Protein 5FUB (pdb70)

Organism: Danio rerio (NCBI:txid7955)

CATH classification: 3.40.50.150 (+1 more: 2.70.160.11)

InterPro domains:
  IPR001452 SH3 domain [PF00018] (18-61)
  IPR001452 SH3 domain [PS50002] (10-69)
  IPR001452 SH3 domain [SM00326] (13-68)
  IPR025799 Protein arginine N-methyltransferase [PS51678] (77-392)
  IPR025799 Protein arginine N-methyltransferase [PTHR11006] (63-394)
  IPR029063 S-adenosyl-L-methionine-dependent methyltransferase superfamily [G3DSA:3.40.50.150] (72-220)
  IPR029063 S-adenosyl-L-methionine-dependent methyltransferase superfamily [SSF53335] (84-393)
  IPR036028 SH3-like domain superfamily [SSF50044] (13-78)
  IPR041698 Methyltransferase domain 25 [PF13649] (119-216)
  IPR055135 Protein arginine N-methyltransferase domain [PF22528] (222-393)

Radius of gyration: 21.93 Å; Cα contacts (8 Å, |Δi|>4): 731; chains: 1; bounding box: 60×38×60 Å

Structure (mmCIF, N/CA/C/O backbone):
data_5FUB
#
_entry.id   5FUB
#
_cell.length_a   147.070
_cell.length_b   147.070
_cell.length_c   127.390
_cell.angle_alpha   90.00
_cell.angle_beta   90.00
_cell.angle_gamma   120.00
#
_symmetry.space_group_name_H-M   'H 3 2'
#
loop_
_entity.id
_entity.type
_entity.pdbx_description
1 polymer 'PROTEIN ARGININE METHYLTRANSFERASE 2'
2 non-polymer S-ADENOSYL-L-HOMOCYSTEINE
3 non-polymer '2-(N-MORPHOLINO)-ETHANESULFONIC ACID'
4 non-polymer 'CHLORIDE ION'
5 non-polymer 'SODIUM ION'
6 non-polymer 1,2-ETHANEDIOL
7 water water
#
loop_
_atom_site.group_PDB
_atom_site.id
_atom_site.type_symbol
_atom_site.label_atom_id
_atom_site.label_alt_id
_atom_site.label_comp_id
_atom_site.label_asym_id
_atom_site.label_entity_id
_atom_site.label_seq_id
_atom_site.pdbx_PDB_ins_code
_atom_site.Cartn_x
_atom_site.Cartn_y
_atom_site.Cartn_z
_atom_site.occupancy
_atom_site.B_iso_or_equiv
_atom_site.auth_seq_id
_atom_site.auth_comp_id
_atom_site.auth_asym_id
_atom_site.auth_atom_id
_atom_site.pdbx_PDB_model_num
ATOM 1 N N . GLY A 1 1 ? 1.033 5.063 46.344 1.00 84.55 72 GLY A N 1
ATOM 2 C CA . GLY A 1 1 ? 0.219 4.757 47.507 1.00 80.69 72 GLY A CA 1
ATOM 3 C C . GLY A 1 1 ? 1.025 4.592 48.782 1.00 69.96 72 GLY A C 1
ATOM 4 O O . GLY A 1 1 ? 1.513 5.569 49.345 1.00 58.97 72 GLY A O 1
ATOM 5 N N . ASP A 1 2 ? 1.160 3.345 49.241 1.00 70.25 73 ASP A N 1
ATOM 6 C CA . ASP A 1 2 ? 1.934 3.085 50.451 1.00 69.11 73 ASP A CA 1
ATOM 7 C C . ASP A 1 2 ? 3.426 3.280 50.202 1.00 58.50 73 ASP A C 1
ATOM 8 O O . ASP A 1 2 ? 4.125 3.878 51.029 1.00 53.39 73 ASP A O 1
ATOM 13 N N . ALA A 1 3 ? 3.929 2.784 49.064 1.00 49.92 74 ALA A N 1
ATOM 14 C CA . ALA A 1 3 ? 5.318 3.013 48.675 1.00 42.75 74 ALA A CA 1
ATOM 15 C C . ALA A 1 3 ? 5.614 4.488 48.437 1.00 37.36 74 ALA A C 1
ATOM 16 O O . ALA A 1 3 ? 6.773 4.903 48.544 1.00 32.34 74 ALA A O 1
ATOM 18 N N . TRP A 1 4 ? 4.598 5.284 48.113 1.00 33.68 75 TRP A N 1
ATOM 19 C CA . TRP A 1 4 ? 4.760 6.719 47.948 1.00 33.76 75 TRP A CA 1
ATOM 20 C C . TRP A 1 4 ? 4.446 7.504 49.215 1.00 33.78 75 TRP A C 1
ATOM 21 O O . TRP A 1 4 ? 4.603 8.731 49.216 1.00 30.26 75 TRP A O 1
ATOM 32 N N . GLN A 1 5 ? 4.010 6.833 50.286 1.00 31.48 76 GLN A N 1
ATOM 33 C CA . GLN A 1 5 ? 3.660 7.505 51.537 1.00 34.35 76 GLN A CA 1
ATOM 34 C C . GLN A 1 5 ? 2.701 8.667 51.287 1.00 33.61 76 GLN A C 1
ATOM 35 O O . GLN A 1 5 ? 2.842 9.751 51.860 1.00 33.09 76 GLN A O 1
ATOM 41 N N . ASP A 1 6 ? 1.718 8.438 50.408 1.00 29.38 77 ASP A N 1
ATOM 42 C CA . ASP A 1 6 ? 0.856 9.524 49.950 1.00 34.18 77 ASP A CA 1
ATOM 43 C C . ASP A 1 6 ? -0.026 10.063 51.066 1.00 32.81 77 ASP A C 1
ATOM 44 O O . ASP A 1 6 ? -0.368 11.252 51.064 1.00 29.62 77 ASP A O 1
ATOM 49 N N . ASP A 1 7 ? -0.415 9.208 52.011 1.00 33.56 78 ASP A N 1
ATOM 50 C CA . ASP A 1 7 ? -1.202 9.661 53.152 1.00 36.83 78 ASP A CA 1
ATOM 51 C C . ASP A 1 7 ? -0.466 10.756 53.915 1.00 36.83 78 ASP A C 1
ATOM 52 O O . ASP A 1 7 ? -1.032 11.817 54.203 1.00 33.77 78 ASP A O 1
ATOM 57 N N . GLU A 1 8 ? 0.814 10.524 54.223 1.00 36.89 79 GLU A N 1
ATOM 58 C CA . GLU A 1 8 ? 1.597 11.511 54.958 1.00 32.43 79 GLU A CA 1
ATOM 59 C C . GLU A 1 8 ? 1.996 12.686 54.070 1.00 28.38 79 GLU A C 1
ATOM 60 O O . GLU A 1 8 ? 1.968 13.841 54.510 1.00 32.55 79 GLU A O 1
ATOM 66 N N . TYR A 1 9 ? 2.378 12.412 52.820 1.00 27.45 80 TYR A N 1
ATOM 67 C CA . TYR A 1 9 ? 2.819 13.477 51.919 1.00 27.36 80 TYR A CA 1
ATOM 68 C C . TYR A 1 9 ? 1.698 14.475 51.652 1.00 27.90 80 TYR A C 1
ATOM 69 O O . TYR A 1 9 ? 1.865 15.684 51.852 1.00 29.26 80 TYR A O 1
ATOM 78 N N . PHE A 1 10 ? 0.544 13.990 51.185 1.00 27.67 81 PHE A N 1
ATOM 79 C CA . PHE A 1 10 ? -0.551 14.909 50.894 1.00 30.54 81 PHE A CA 1
ATOM 80 C C . PHE A 1 10 ? -1.233 15.404 52.163 1.00 31.44 81 PHE A C 1
ATOM 81 O O . PHE A 1 10 ? -1.794 16.505 52.165 1.00 29.35 81 PHE A O 1
ATOM 89 N N . GLY A 1 11 ? -1.186 14.622 53.243 1.00 30.52 82 GLY A N 1
ATOM 90 C CA . GLY A 1 11 ? -1.658 15.128 54.523 1.00 30.69 82 GLY A CA 1
ATOM 91 C C . GLY A 1 11 ? -0.893 16.357 54.982 1.00 32.82 82 GLY A C 1
ATOM 92 O O . GLY A 1 11 ? -1.485 17.316 55.488 1.00 33.13 82 GLY A O 1
ATOM 93 N N . ASN A 1 12 ? 0.432 16.353 54.799 1.00 30.90 83 ASN A N 1
ATOM 94 C CA . ASN A 1 12 ? 1.234 17.517 55.172 1.00 33.30 83 ASN A CA 1
ATOM 95 C C . ASN A 1 12 ? 0.861 18.743 54.345 1.00 35.98 83 ASN A C 1
ATOM 96 O O . ASN A 1 12 ? 0.866 19.871 54.856 1.00 31.02 83 ASN A O 1
ATOM 101 N N . TYR A 1 13 ? 0.549 18.552 53.063 1.00 34.44 84 TYR A N 1
ATOM 102 C CA . TYR A 1 13 ? 0.184 19.681 52.215 1.00 34.88 84 TYR A CA 1
ATOM 103 C C . TYR A 1 13 ? -1.270 20.113 52.383 1.00 35.05 84 TYR A C 1
ATOM 104 O O . TYR A 1 13 ? -1.693 21.080 51.734 1.00 38.16 84 TYR A O 1
ATOM 113 N N . GLY A 1 14 ? -2.036 19.429 53.231 1.00 35.37 85 GLY A N 1
ATOM 114 C CA . GLY A 1 14 ? -3.374 19.861 53.580 1.00 36.50 85 GLY A CA 1
ATOM 115 C C . GLY A 1 14 ? -3.438 20.882 54.695 1.00 44.08 85 GLY A C 1
ATOM 116 O O . GLY A 1 14 ? -4.497 21.481 54.907 1.00 49.17 85 GLY A O 1
ATOM 117 N N . THR A 1 15 ? -2.335 21.096 55.406 1.00 39.98 86 THR A N 1
ATOM 118 C CA . THR A 1 15 ? -2.252 22.120 56.438 1.00 41.51 86 THR A CA 1
ATOM 119 C C . THR A 1 15 ? -1.643 23.397 55.869 1.00 38.36 86 THR A C 1
ATOM 120 O O . THR A 1 15 ? -1.039 23.401 54.795 1.00 39.28 86 THR A O 1
ATOM 124 N N . LEU A 1 16 ? -1.801 24.490 56.617 1.00 33.51 87 LEU A N 1
ATOM 125 C CA . LEU A 1 16 ? -1.256 25.773 56.190 1.00 37.67 87 LEU A CA 1
ATOM 126 C C . LEU A 1 16 ? 0.244 25.895 56.424 1.00 36.01 87 LEU A C 1
ATOM 127 O O . LEU A 1 16 ? 0.872 26.781 55.837 1.00 35.95 87 LEU A O 1
ATOM 132 N N . ARG A 1 17 ? 0.827 25.028 57.257 1.00 32.91 88 ARG A N 1
ATOM 133 C CA . ARG A 1 17 ? 2.227 25.184 57.648 1.00 35.45 88 ARG A CA 1
ATOM 134 C C . ARG A 1 17 ? 3.158 25.171 56.438 1.00 33.86 88 ARG A C 1
ATOM 135 O O . ARG A 1 17 ? 4.018 26.047 56.296 1.00 33.07 88 ARG A O 1
ATOM 143 N N . LEU A 1 18 ? 3.017 24.172 55.561 1.00 34.22 89 LEU A N 1
ATOM 144 C CA . LEU A 1 18 ? 3.917 24.091 54.413 1.00 33.86 89 LEU A CA 1
ATOM 145 C C . LEU A 1 18 ? 3.627 25.190 53.400 1.00 35.69 89 LEU A C 1
ATOM 146 O O . LEU A 1 18 ? 4.547 25.694 52.748 1.00 35.17 89 LEU A O 1
ATOM 151 N N . HIS A 1 19 ? 2.360 25.577 53.249 1.00 33.23 90 HIS A N 1
ATOM 152 C CA . HIS A 1 19 ? 2.045 26.628 52.286 1.00 35.10 90 HIS A CA 1
ATOM 153 C C . HIS A 1 19 ? 2.516 27.986 52.781 1.00 37.39 90 HIS A C 1
ATOM 154 O O . HIS A 1 19 ? 2.956 28.822 51.983 1.00 35.20 90 HIS A O 1
ATOM 161 N N . LEU A 1 20 ? 2.440 28.224 54.092 1.00 30.68 91 LEU A N 1
ATOM 162 C CA . LEU A 1 20 ? 3.012 29.449 54.639 1.00 34.18 91 LEU A CA 1
ATOM 163 C C . LEU A 1 20 ? 4.505 29.521 54.356 1.00 32.71 91 LEU A C 1
ATOM 164 O O . LEU A 1 20 ? 5.033 30.592 54.041 1.00 37.29 91 LEU A O 1
ATOM 169 N N . GLU A 1 21 ? 5.198 28.385 54.445 1.00 34.89 92 GLU A N 1
ATOM 170 C CA . GLU A 1 21 ? 6.627 28.363 54.156 1.00 36.94 92 GLU A CA 1
ATOM 171 C C . GLU A 1 21 ? 6.896 28.679 52.687 1.00 36.77 92 GLU A C 1
ATOM 172 O O . GLU A 1 21 ? 7.800 29.460 52.369 1.00 34.09 92 GLU A O 1
ATOM 178 N N . MET A 1 22 ? 6.114 28.093 51.776 1.00 33.78 93 MET A N 1
ATOM 179 C CA . MET A 1 22 ? 6.311 28.367 50.353 1.00 37.29 93 MET A CA 1
ATOM 180 C C . MET A 1 22 ? 5.995 29.820 50.020 1.00 38.18 93 MET A C 1
ATOM 181 O O . MET A 1 22 ? 6.749 30.481 49.296 1.00 36.84 93 MET A O 1
ATOM 186 N N . LEU A 1 23 ? 4.878 30.337 50.538 1.00 38.31 94 LEU A N 1
ATOM 187 C CA . LEU A 1 23 ? 4.473 31.694 50.188 1.00 39.46 94 LEU A CA 1
ATOM 188 C C . LEU A 1 23 ? 5.333 32.743 50.883 1.00 37.35 94 LEU A C 1
ATOM 189 O O . LEU A 1 23 ? 5.488 33.852 50.360 1.00 39.93 94 LEU A O 1
ATOM 194 N N . SER A 1 24 ? 5.897 32.423 52.053 1.00 36.10 95 SER A N 1
ATOM 195 C CA . SER A 1 24 ? 6.843 33.320 52.710 1.00 35.91 95 SER A CA 1
ATOM 196 C C . SER A 1 24 ? 8.207 33.324 52.042 1.00 39.57 95 SER A C 1
ATOM 197 O O . SER A 1 24 ? 9.034 34.185 52.361 1.00 42.33 95 SER A O 1
ATOM 200 N N . ASP A 1 25 ? 8.459 32.380 51.138 1.00 37.40 96 ASP A N 1
ATOM 201 C CA . ASP A 1 25 ? 9.689 32.324 50.353 1.00 35.34 96 ASP A CA 1
ATOM 202 C C . ASP A 1 25 ? 9.530 33.304 49.200 1.00 35.83 96 ASP A C 1
ATOM 203 O O . ASP A 1 25 ? 8.995 32.974 48.140 1.00 37.10 96 ASP A O 1
ATOM 208 N N . LYS A 1 26 ? 10.008 34.533 49.414 1.00 36.77 97 LYS A N 1
ATOM 209 C CA . LYS A 1 26 ? 9.831 35.572 48.399 1.00 40.05 97 LYS A CA 1
ATOM 210 C C . LYS A 1 26 ? 10.610 35.283 47.124 1.00 40.02 97 LYS A C 1
ATOM 211 O O . LYS A 1 26 ? 10.022 35.398 46.033 1.00 38.78 97 LYS A O 1
ATOM 217 N N . PRO A 1 27 ? 11.901 34.911 47.160 1.00 42.87 98 PRO A N 1
ATOM 218 C CA . PRO A 1 27 ? 12.582 34.572 45.896 1.00 41.27 98 PRO A CA 1
ATOM 219 C C . PRO A 1 27 ? 11.860 33.507 45.092 1.00 43.76 98 PRO A C 1
ATOM 220 O O . PRO A 1 27 ? 11.755 33.628 43.864 1.00 38.31 98 PRO A O 1
ATOM 224 N N . ARG A 1 28 ? 11.339 32.475 45.761 1.00 39.36 99 ARG A N 1
ATOM 225 C CA . ARG A 1 28 ? 10.629 31.409 45.061 1.00 39.84 99 ARG A CA 1
ATOM 226 C C . ARG A 1 28 ? 9.344 31.926 44.425 1.00 38.04 99 ARG A C 1
ATOM 227 O O . ARG A 1 28 ? 9.128 31.768 43.217 1.00 39.02 99 ARG A O 1
ATOM 235 N N . THR A 1 29 ? 8.478 32.546 45.228 1.00 35.37 100 THR A N 1
ATOM 236 C CA . THR A 1 29 ? 7.155 32.925 44.744 1.00 38.26 100 THR A CA 1
ATOM 237 C C . THR A 1 29 ? 7.232 34.082 43.757 1.00 39.05 100 THR A C 1
ATOM 238 O O . THR A 1 29 ? 6.520 34.088 42.745 1.00 40.47 100 THR A O 1
ATOM 242 N N . GLU A 1 30 ? 8.089 35.069 44.031 1.00 35.34 101 GLU A N 1
ATOM 243 C CA . GLU A 1 30 ? 8.229 36.188 43.107 1.00 39.23 101 GLU A CA 1
ATOM 244 C C . GLU A 1 30 ? 8.812 35.742 41.773 1.00 41.54 101 GLU A C 1
ATOM 245 O O . GLU A 1 30 ? 8.473 36.317 40.733 1.00 45.96 101 GLU A O 1
ATOM 251 N N . THR A 1 31 ? 9.682 34.727 41.777 1.00 40.09 102 THR A N 1
ATOM 252 C CA . THR A 1 31 ? 10.201 34.197 40.519 1.00 40.68 102 THR A CA 1
ATOM 253 C C . THR A 1 31 ? 9.066 33.731 39.615 1.00 40.54 102 THR A C 1
ATOM 254 O O . THR A 1 31 ? 9.001 34.106 38.439 1.00 40.95 102 THR A O 1
ATOM 258 N N . TYR A 1 32 ? 8.149 32.920 40.152 1.00 40.76 103 TYR A N 1
ATOM 259 C CA . TYR A 1 32 ? 7.007 32.483 39.353 1.00 37.79 103 TYR A CA 1
ATOM 260 C C . TYR A 1 32 ? 6.137 33.665 38.943 1.00 40.28 103 TYR A C 1
ATOM 261 O O . TYR A 1 32 ? 5.608 33.700 37.824 1.00 40.90 103 TYR A O 1
ATOM 270 N N . ARG A 1 33 ? 5.989 34.651 39.830 1.00 36.63 104 ARG A N 1
ATOM 271 C CA . ARG A 1 33 ? 5.277 35.869 39.455 1.00 39.42 104 ARG A CA 1
ATOM 272 C C . ARG A 1 33 ? 5.970 36.575 38.293 1.00 40.48 104 ARG A C 1
ATOM 273 O O . ARG A 1 33 ? 5.309 37.035 37.356 1.00 38.97 104 ARG A O 1
ATOM 281 N N . GLN A 1 34 ? 7.304 36.649 38.324 1.00 43.02 105 GLN A N 1
ATOM 282 C CA . GLN A 1 34 ? 8.030 37.331 37.256 1.00 46.48 105 GLN A CA 1
ATOM 283 C C . GLN A 1 34 ? 7.936 36.567 35.941 1.00 46.37 105 GLN A C 1
ATOM 284 O O . GLN A 1 34 ? 7.866 37.181 34.869 1.00 48.14 105 GLN A O 1
ATOM 290 N N . VAL A 1 35 ? 7.936 35.231 35.999 1.00 42.81 106 VAL A N 1
ATOM 291 C CA . VAL A 1 35 ? 7.773 34.432 34.785 1.00 40.02 106 VAL A CA 1
ATOM 292 C C . VAL A 1 35 ? 6.454 34.772 34.106 1.00 42.58 106 VAL A C 1
ATOM 293 O O . VAL A 1 35 ? 6.390 34.948 32.883 1.00 45.37 106 VAL A O 1
ATOM 297 N N . ILE A 1 36 ? 5.380 34.878 34.892 1.00 39.80 107 ILE A N 1
ATOM 298 C CA . ILE A 1 36 ? 4.079 35.210 34.322 1.00 44.02 107 ILE A CA 1
ATOM 299 C C . ILE A 1 36 ? 4.100 36.618 33.741 1.00 47.46 107 ILE A C 1
ATOM 300 O O . ILE A 1 36 ? 3.582 36.857 32.643 1.00 47.66 107 ILE A O 1
ATOM 305 N N . LEU A 1 37 ? 4.709 37.565 34.460 1.00 45.93 108 LEU A N 1
ATOM 306 C CA . LEU A 1 37 ? 4.772 38.943 33.979 1.00 52.16 108 LEU A CA 1
ATOM 307 C C . LEU A 1 37 ? 5.590 39.047 32.696 1.00 51.99 108 LEU A C 1
ATOM 308 O O . LEU A 1 37 ? 5.173 39.704 31.736 1.00 52.69 108 LEU A O 1
ATOM 313 N N . SER A 1 38 ? 6.755 38.394 32.659 1.00 50.81 109 SER A N 1
ATOM 314 C CA . SER A 1 38 ? 7.625 38.471 31.492 1.00 51.72 109 SER A CA 1
ATOM 315 C C . SER A 1 38 ? 7.014 37.821 30.257 1.00 50.79 109 SER A C 1
ATOM 316 O O . SER A 1 38 ? 7.429 38.140 29.139 1.00 47.97 109 SER A O 1
ATOM 319 N N . ASN A 1 39 ? 6.045 36.922 30.433 1.00 43.13 110 ASN A N 1
ATOM 320 C CA . ASN A 1 39 ? 5.401 36.216 29.332 1.00 42.22 110 ASN A CA 1
ATOM 321 C C . ASN A 1 39 ? 3.932 36.590 29.194 1.00 36.25 110 ASN A C 1
ATOM 322 O O . ASN A 1 39 ? 3.174 35.877 28.525 1.00 38.96 110 ASN A O 1
ATOM 327 N N . SER A 1 40 ? 3.525 37.701 29.808 1.00 34.99 111 SER A N 1
ATOM 328 C CA . SER A 1 40 ? 2.113 38.066 29.882 1.00 45.52 111 SER A CA 1
ATOM 329 C C . SER A 1 40 ? 1.457 38.111 28.505 1.00 51.06 111 SER A C 1
ATOM 330 O O . SER A 1 40 ? 0.415 37.485 28.279 1.00 49.91 111 SER A O 1
ATOM 333 N N . ALA A 1 41 ? 2.054 38.850 27.566 1.00 53.24 112 ALA A N 1
ATOM 334 C CA . ALA A 1 41 ? 1.452 38.964 26.242 1.00 49.87 112 ALA A CA 1
ATOM 335 C C . ALA A 1 41 ? 1.424 37.619 25.523 1.00 49.95 112 ALA A C 1
ATOM 336 O O . ALA A 1 41 ? 0.448 37.293 24.838 1.00 58.01 112 ALA A O 1
ATOM 338 N N . ALA A 1 42 ? 2.479 36.815 25.678 1.00 45.85 113 ALA A N 1
ATOM 339 C CA . ALA A 1 42 ? 2.535 35.533 24.981 1.00 45.77 113 ALA A CA 1
ATOM 340 C C . ALA A 1 42 ? 1.562 34.509 25.555 1.00 45.43 113 ALA A C 1
ATOM 341 O O . ALA A 1 42 ? 1.240 33.531 24.872 1.00 44.96 113 ALA A O 1
ATOM 343 N N . LEU A 1 43 ? 1.081 34.710 26.779 1.00 44.77 114 LEU A N 1
ATOM 344 C CA . LEU A 1 43 ? 0.148 33.780 27.400 1.00 43.87 114 LEU A CA 1
ATOM 345 C C . LEU A 1 43 ? -1.301 34.013 26.991 1.00 47.15 114 LEU A C 1
ATOM 346 O O . LEU A 1 43 ? -2.166 33.220 27.379 1.00 43.13 114 LEU A O 1
ATOM 351 N N . ARG A 1 44 ? -1.597 35.068 26.229 1.00 46.09 115 ARG A N 1
ATOM 352 C CA . ARG A 1 44 ? -2.982 35.352 25.874 1.00 45.68 115 ARG A CA 1
ATOM 353 C C . ARG A 1 44 ? -3.573 34.204 25.069 1.00 43.99 115 ARG A C 1
ATOM 354 O O . ARG A 1 44 ? -2.967 33.729 24.103 1.00 43.15 115 ARG A O 1
ATOM 362 N N . GLU A 1 45 ? -4.760 33.758 25.478 1.00 41.98 116 GLU A N 1
ATOM 363 C CA . GLU A 1 45 ? -5.506 32.674 24.843 1.00 48.69 116 GLU A CA 1
ATOM 364 C C . GLU A 1 45 ? -4.810 31.320 24.944 1.00 47.09 116 GLU A C 1
ATOM 365 O O . GLU A 1 45 ? -5.227 30.366 24.278 1.00 51.73 116 GLU A O 1
ATOM 371 N N . LYS A 1 46 ? -3.765 31.203 25.759 1.00 47.32 117 LYS A N 1
ATOM 372 C CA . LYS A 1 46 ? -3.152 29.907 26.013 1.00 45.30 117 LYS A CA 1
ATOM 373 C C . LYS A 1 46 ? -3.900 29.174 27.121 1.00 43.56 117 LYS A C 1
ATOM 374 O O . LYS A 1 46 ? -4.548 29.789 27.974 1.00 42.22 117 LYS A O 1
ATOM 380 N N . VAL A 1 47 ? -3.819 27.846 27.094 1.00 47.93 118 VAL A N 1
ATOM 381 C CA . VAL A 1 47 ? -4.376 26.997 28.144 1.00 46.59 118 VAL A CA 1
ATOM 382 C C . VAL A 1 47 ? -3.224 26.547 29.033 1.00 43.69 118 VAL A C 1
ATOM 383 O O . VAL A 1 47 ? -2.233 25.991 28.544 1.00 41.72 118 VAL A O 1
ATOM 387 N N . VAL A 1 48 ? -3.347 26.796 30.335 1.00 37.08 119 VAL A N 1
ATOM 388 C CA . VAL A 1 48 ? -2.265 26.588 31.290 1.00 38.88 119 VAL A CA 1
ATOM 389 C C . VAL A 1 48 ? -2.682 25.512 32.283 1.00 39.96 119 VAL A C 1
ATOM 390 O O . VAL A 1 48 ? -3.788 25.566 32.834 1.00 39.09 119 VAL A O 1
ATOM 394 N N . LEU A 1 49 ? -1.794 24.544 32.512 1.00 39.21 120 LEU A N 1
ATOM 395 C CA . LEU A 1 49 ? -1.949 23.556 33.574 1.00 34.58 120 LEU A CA 1
ATOM 396 C C . LEU A 1 49 ? -1.002 23.905 34.719 1.00 37.56 120 LEU A C 1
ATOM 397 O O . LEU A 1 49 ? 0.220 23.916 34.537 1.00 39.90 120 LEU A O 1
ATOM 402 N N . ASP A 1 50 ? -1.568 24.193 35.891 1.00 36.16 121 ASP A N 1
ATOM 403 C CA . ASP A 1 50 ? -0.797 24.442 37.111 1.00 35.86 121 ASP A CA 1
ATOM 404 C C . ASP A 1 50 ? -0.832 23.160 37.939 1.00 34.46 121 ASP A C 1
ATOM 405 O O . ASP A 1 50 ? -1.800 22.891 38.653 1.00 36.47 121 ASP A O 1
ATOM 410 N N . LEU A 1 51 ? 0.235 22.378 37.850 1.00 30.56 122 LEU A N 1
ATOM 411 C CA . LEU A 1 51 ? 0.257 21.032 38.411 1.00 30.91 122 LEU A CA 1
ATOM 412 C C . LEU A 1 51 ? 0.736 21.097 39.855 1.00 32.00 122 LEU A C 1
ATOM 413 O O . LEU A 1 51 ? 1.906 21.393 40.116 1.00 32.07 122 LEU A O 1
ATOM 418 N N . GLY A 1 52 ? -0.163 20.804 40.790 1.00 35.74 123 GLY A N 1
ATOM 419 C CA . GLY A 1 52 ? 0.158 20.904 42.201 1.00 34.62 123 GLY A CA 1
ATOM 420 C C . GLY A 1 52 ? 0.077 22.345 42.653 1.00 33.83 123 GLY A C 1
ATOM 421 O O . GLY A 1 52 ? 1.069 22.919 43.113 1.00 32.66 123 GLY A O 1
ATOM 422 N N . CYS A 1 53 ? -1.112 22.937 42.523 1.00 35.53 124 CYS A N 1
ATOM 423 C CA . CYS A 1 53 ? -1.290 24.374 42.682 1.00 33.86 124 CYS A CA 1
ATOM 424 C C . CYS A 1 53 ? -1.324 24.824 44.138 1.00 33.60 124 CYS A C 1
ATOM 425 O O . CYS A 1 53 ? -1.205 26.027 44.393 1.00 33.85 124 CYS A O 1
ATOM 428 N N . GLY A 1 54 ? -1.483 23.909 45.083 1.00 32.51 125 GLY A N 1
ATOM 429 C CA . GLY A 1 54 ? -1.525 24.300 46.485 1.00 34.33 125 GLY A CA 1
ATOM 430 C C . GLY A 1 54 ? -2.670 25.263 46.736 1.00 37.16 125 GLY A C 1
ATOM 431 O O . GLY A 1 54 ? -3.834 24.969 46.437 1.00 36.71 125 GLY A O 1
ATOM 432 N N . THR A 1 55 ? -2.339 26.443 47.272 1.00 35.21 126 THR A N 1
ATOM 433 C CA . THR A 1 55 ? -3.323 27.500 47.478 1.00 40.52 126 THR A CA 1
ATOM 434 C C . THR A 1 55 ? -3.816 28.106 46.171 1.00 41.89 126 THR A C 1
ATOM 435 O O . THR A 1 55 ? -4.781 28.877 46.194 1.00 41.95 126 THR A O 1
ATOM 439 N N . GLY A 1 56 ? -3.182 27.783 45.047 1.00 37.73 127 GLY A N 1
ATOM 440 C CA . GLY A 1 56 ? -3.571 28.318 43.759 1.00 36.64 127 GLY A CA 1
ATOM 441 C C . GLY A 1 56 ? -2.838 29.570 43.339 1.00 37.77 127 GLY A C 1
ATOM 442 O O . GLY A 1 56 ? -3.248 30.204 42.361 1.00 39.58 127 GLY A O 1
ATOM 443 N N . VAL A 1 57 ? -1.750 29.925 44.030 1.00 39.26 128 VAL A N 1
ATOM 444 C CA . VAL A 1 57 ? -1.101 31.219 43.829 1.00 41.58 128 VAL A CA 1
ATOM 445 C C . VAL A 1 57 ? -0.613 31.371 42.389 1.00 40.19 128 VAL A C 1
ATOM 446 O O . VAL A 1 57 ? -0.806 32.420 41.762 1.00 41.39 128 VAL A O 1
ATOM 450 N N . ILE A 1 58 ? 0.020 30.329 41.839 1.00 36.77 129 ILE A N 1
ATOM 451 C CA . ILE A 1 58 ? 0.534 30.419 40.472 1.00 37.83 129 ILE A CA 1
ATOM 452 C C . ILE A 1 58 ? -0.613 30.562 39.477 1.00 40.78 129 ILE A C 1
ATOM 453 O O . ILE A 1 58 ? -0.519 31.317 38.500 1.00 42.85 129 ILE A O 1
ATOM 458 N N . SER A 1 59 ? -1.709 29.832 39.701 1.00 40.41 130 SER A N 1
ATOM 459 C CA . SER A 1 59 ? -2.882 29.991 38.849 1.00 43.07 130 SER A CA 1
ATOM 460 C C . SER A 1 59 ? -3.420 31.413 38.921 1.00 44.61 130 SER A C 1
ATOM 461 O O . SER A 1 59 ? -3.795 31.998 37.896 1.00 40.53 130 SER A O 1
ATOM 464 N N . LEU A 1 60 ? -3.454 31.989 40.125 1.00 39.50 131 LEU A N 1
ATOM 465 C CA . LEU A 1 60 ? -3.929 33.359 40.276 1.00 39.57 131 LEU A CA 1
ATOM 466 C C . LEU A 1 60 ? -2.993 34.356 39.606 1.00 41.00 131 LEU A C 1
ATOM 467 O O . LEU A 1 60 ? -3.458 35.363 39.058 1.00 40.34 131 LEU A O 1
ATOM 472 N N . PHE A 1 61 ? -1.683 34.099 39.628 1.00 38.91 132 PHE A N 1
ATOM 473 C CA . PHE A 1 61 ? -0.771 34.921 38.839 1.00 40.18 132 PHE A CA 1
ATOM 474 C C . PHE A 1 61 ? -1.126 34.860 37.355 1.00 42.30 132 PHE A C 1
ATOM 475 O O . PHE A 1 61 ? -1.128 35.887 36.667 1.00 43.69 132 PHE A O 1
ATOM 483 N N . CYS A 1 62 ? -1.449 33.667 36.847 1.00 44.75 133 CYS A N 1
ATOM 484 C CA . CYS A 1 62 ? -1.767 33.523 35.427 1.00 48.23 133 CYS A CA 1
ATOM 485 C C . CYS A 1 62 ? -3.055 34.250 35.060 1.00 50.58 133 CYS A C 1
ATOM 486 O O . CYS A 1 62 ? -3.126 34.907 34.016 1.00 51.10 133 CYS A O 1
ATOM 489 N N . ALA A 1 63 ? -4.088 34.132 35.894 1.00 50.21 134 ALA A N 1
ATOM 490 C CA . ALA A 1 63 ? -5.381 34.714 35.557 1.00 51.49 134 ALA A CA 1
ATOM 491 C C . ALA A 1 63 ? -5.419 36.219 35.790 1.00 55.13 134 ALA A C 1
ATOM 492 O O . ALA A 1 63 ? -6.180 36.925 35.119 1.00 57.84 134 ALA A O 1
ATOM 494 N N . LEU A 1 64 ? -4.612 36.728 36.720 1.00 53.44 135 LEU A N 1
ATOM 495 C CA . LEU A 1 64 ? -4.636 38.142 37.070 1.00 54.00 135 LEU A CA 1
ATOM 496 C C . LEU A 1 64 ? -3.568 38.963 36.363 1.00 54.10 135 LEU A C 1
ATOM 497 O O . LEU A 1 64 ? -3.781 40.155 36.129 1.00 50.85 135 LEU A O 1
ATOM 502 N N . LEU A 1 65 ? -2.428 38.368 36.023 1.00 54.06 136 LEU A N 1
ATOM 503 C CA . LEU A 1 65 ? -1.347 39.089 35.368 1.00 52.86 136 LEU A CA 1
ATOM 504 C C . LEU A 1 65 ? -1.271 38.809 33.873 1.00 53.00 136 LEU A C 1
ATOM 505 O O . LEU A 1 65 ? -0.399 39.361 33.197 1.00 52.82 136 LEU A O 1
ATOM 510 N N . ALA A 1 66 ? -2.165 37.975 33.344 1.00 50.08 137 ALA A N 1
ATOM 511 C CA . ALA A 1 66 ? -2.220 37.677 31.920 1.00 45.52 137 ALA A CA 1
ATOM 512 C C . ALA A 1 66 ? -3.666 37.372 31.555 1.00 44.87 137 ALA A C 1
ATOM 513 O O . ALA A 1 66 ? -4.564 37.439 32.399 1.00 47.30 137 ALA A O 1
ATOM 515 N N . LYS A 1 67 ? -3.889 37.026 30.288 1.00 46.31 138 LYS A N 1
ATOM 516 C CA . LYS A 1 67 ? -5.227 36.738 29.770 1.00 49.62 138 LYS A CA 1
ATOM 517 C C . LYS A 1 67 ? -5.248 35.374 29.089 1.00 53.81 138 LYS A C 1
ATOM 518 O O . LYS A 1 67 ? -5.464 35.277 27.874 1.00 55.57 138 LYS A O 1
ATOM 524 N N . PRO A 1 68 ? -5.051 34.293 29.844 1.00 45.87 139 PRO A N 1
ATOM 525 C CA . PRO A 1 68 ? -5.123 32.961 29.241 1.00 44.77 139 PRO A CA 1
ATOM 526 C C . PRO A 1 68 ? -6.560 32.588 28.917 1.00 46.79 139 PRO A C 1
ATOM 527 O O . PRO A 1 68 ? -7.515 33.091 29.513 1.00 48.87 139 PRO A O 1
ATOM 531 N N . ALA A 1 69 ? -6.704 31.682 27.947 1.00 47.17 140 ALA A N 1
ATOM 532 C CA . ALA A 1 69 ? -8.028 31.150 27.645 1.00 50.00 140 ALA A CA 1
ATOM 533 C C . ALA A 1 69 ? -8.578 30.331 28.806 1.00 52.58 140 ALA A C 1
ATOM 534 O O . ALA A 1 69 ? -9.794 30.300 29.025 1.00 57.23 140 ALA A O 1
ATOM 536 N N . GLY A 1 70 ? -7.706 29.668 29.559 1.00 47.84 141 GLY A N 1
ATOM 537 C CA . GLY A 1 70 ? -8.133 28.882 30.699 1.00 45.58 141 GLY A CA 1
ATOM 538 C C . GLY A 1 70 ? -6.963 28.404 31.531 1.00 40.41 141 GLY A C 1
ATOM 539 O O . GLY A 1 70 ? -5.865 28.198 31.006 1.00 38.75 141 GLY A O 1
ATOM 540 N N . VAL A 1 71 ? -7.180 28.239 32.833 1.00 41.20 142 VAL A N 1
ATOM 541 C CA . VAL A 1 71 ? -6.161 27.736 33.745 1.00 37.70 142 VAL A CA 1
ATOM 542 C C . VAL A 1 71 ? -6.743 26.548 34.495 1.00 40.12 142 VAL A C 1
ATOM 543 O O . VAL A 1 71 ? -7.805 26.661 35.118 1.00 40.59 142 VAL A O 1
ATOM 547 N N . TYR A 1 72 ? -6.054 25.414 34.431 1.00 39.90 143 TYR A N 1
ATOM 548 C CA . TYR A 1 72 ? -6.441 24.214 35.164 1.00 41.88 143 TYR A CA 1
ATOM 549 C C . TYR A 1 72 ? -5.550 24.114 36.396 1.00 36.06 143 TYR A C 1
ATOM 550 O O . TYR A 1 72 ? -4.348 23.853 36.280 1.00 36.09 143 TYR A O 1
ATOM 559 N N . ALA A 1 73 ? -6.135 24.338 37.570 1.00 35.74 144 ALA A N 1
ATOM 560 C CA . ALA A 1 73 ? -5.419 24.270 38.838 1.00 29.40 144 ALA A CA 1
ATOM 561 C C . ALA A 1 73 ? -5.680 22.902 39.460 1.00 32.61 144 ALA A C 1
ATOM 562 O O . ALA A 1 73 ? -6.809 22.600 39.859 1.00 31.55 144 ALA A O 1
ATOM 564 N N . VAL A 1 74 ? -4.641 22.076 39.541 1.00 32.87 145 VAL A N 1
ATOM 565 C CA . VAL A 1 74 ? -4.761 20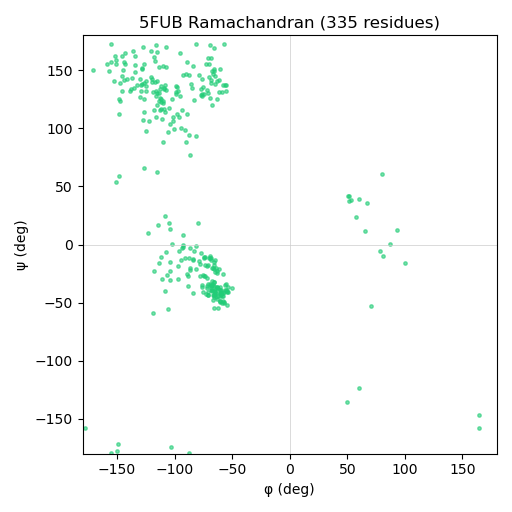.689 39.976 1.00 30.03 145 VAL A CA 1
ATOM 566 C C . VAL A 1 74 ? -4.050 20.534 41.315 1.00 30.67 145 VAL A C 1
ATOM 567 O O . VAL A 1 74 ? -2.872 20.886 41.442 1.00 32.09 145 VAL A O 1
ATOM 571 N N . GLU A 1 75 ? -4.761 20.002 42.310 1.00 31.41 146 GLU A N 1
ATOM 572 C CA . GLU A 1 75 ? -4.190 19.807 43.641 1.00 27.24 146 GLU A CA 1
ATOM 573 C C . GLU A 1 75 ? -4.822 18.580 44.282 1.00 27.78 146 GLU A C 1
ATOM 574 O O . GLU A 1 75 ? -6.048 18.505 44.397 1.00 32.60 146 GLU A O 1
ATOM 580 N N . ALA A 1 76 ? -3.994 17.631 44.717 1.00 29.65 147 ALA A N 1
ATOM 581 C CA . ALA A 1 76 ? -4.496 16.365 45.240 1.00 30.29 147 ALA A CA 1
ATOM 582 C C . ALA A 1 76 ? -4.821 16.406 46.727 1.00 32.02 147 ALA A C 1
ATOM 583 O O . ALA A 1 76 ? -5.581 15.554 47.198 1.00 32.13 147 ALA A O 1
ATOM 585 N N . SER A 1 77 ? -4.272 17.361 47.474 1.00 30.08 148 SER A N 1
ATOM 586 C CA . SER A 1 77 ? -4.508 17.422 48.907 1.00 30.10 148 SER A CA 1
ATOM 587 C C . SER A 1 77 ? -5.844 18.101 49.203 1.00 32.59 148 SER A C 1
ATOM 588 O O . SER A 1 77 ? -6.502 18.660 48.322 1.00 31.64 148 SER A O 1
ATOM 591 N N . SER A 1 78 ? -6.231 18.067 50.478 1.00 35.71 149 SER A N 1
ATOM 592 C CA . SER A 1 78 ? -7.477 18.685 50.915 1.00 35.08 149 SER A CA 1
ATOM 593 C C . SER A 1 78 ? -7.468 20.201 50.765 1.00 35.35 149 SER A C 1
ATOM 594 O O . SER A 1 78 ? -8.538 20.818 50.830 1.00 37.51 149 SER A O 1
ATOM 597 N N . MET A 1 79 ? -6.298 20.814 50.566 1.00 33.32 150 MET A N 1
ATOM 598 C CA . MET A 1 79 ? -6.230 22.250 50.329 1.00 32.60 150 MET A CA 1
ATOM 599 C C . MET A 1 79 ? -7.055 22.674 49.117 1.00 35.41 150 MET A C 1
ATOM 600 O O . MET A 1 79 ? -7.501 23.827 49.057 1.00 32.95 150 MET A O 1
ATOM 605 N N . ALA A 1 80 ? -7.280 21.765 48.163 1.00 33.18 151 ALA A N 1
ATOM 606 C CA . ALA A 1 80 ? -8.012 22.119 46.950 1.00 35.95 151 ALA A CA 1
ATOM 607 C C . ALA A 1 80 ? -9.393 22.687 47.258 1.00 33.66 151 ALA A C 1
ATOM 608 O O . ALA A 1 80 ? -9.870 23.578 46.544 1.00 34.95 151 ALA A O 1
ATOM 610 N N . GLU A 1 81 ? -10.050 22.186 48.305 1.00 33.74 152 GLU A N 1
ATOM 611 C CA . GLU A 1 81 ? -11.368 22.701 48.661 1.00 40.98 152 GLU A CA 1
ATOM 612 C C . GLU A 1 81 ? -11.302 24.184 49.002 1.00 41.87 152 GLU A C 1
ATOM 613 O O . GLU A 1 81 ? -12.193 24.957 48.630 1.00 44.06 152 GLU A O 1
ATOM 619 N N . HIS A 1 82 ? -10.241 24.604 49.692 1.00 41.09 153 HIS A N 1
ATOM 620 C CA . HIS A 1 82 ? -10.046 26.019 49.985 1.00 40.74 153 HIS A CA 1
ATOM 621 C C . HIS A 1 82 ? -9.555 26.793 48.767 1.00 39.28 153 HIS A C 1
ATOM 622 O O . HIS A 1 82 ? -9.925 27.959 48.588 1.00 39.51 153 HIS A O 1
ATOM 629 N N . THR A 1 83 ? -8.727 26.166 47.928 1.00 37.56 154 THR A N 1
ATOM 630 C CA . THR A 1 83 ? -8.266 26.818 46.706 1.00 34.51 154 THR A CA 1
ATOM 631 C C . THR A 1 83 ? -9.436 27.250 45.834 1.00 36.01 154 THR A C 1
ATOM 632 O O . THR A 1 83 ? -9.419 28.341 45.252 1.00 38.62 154 THR A O 1
ATOM 636 N N . GLU A 1 84 ? -10.460 26.400 45.727 1.00 39.58 155 GLU A N 1
ATOM 637 C CA . GLU A 1 84 ? -11.645 26.749 44.950 1.00 46.61 155 GLU A CA 1
ATOM 638 C C . GLU A 1 84 ? -12.290 28.027 45.473 1.00 45.36 155 GLU A C 1
ATOM 639 O O . GLU A 1 84 ? -12.709 28.889 44.689 1.00 41.45 155 GLU A O 1
ATOM 645 N N . GLU A 1 85 ? -12.365 28.176 46.798 1.00 43.61 156 GLU A N 1
ATOM 646 C CA . GLU A 1 85 ? -12.950 29.384 47.368 1.00 42.67 156 GLU A CA 1
ATOM 647 C C . GLU A 1 85 ? -12.032 30.584 47.175 1.00 40.33 156 GLU A C 1
ATOM 648 O O . GLU A 1 85 ? -12.505 31.698 46.920 1.00 42.42 156 GLU A O 1
ATOM 654 N N . LEU A 1 86 ? -10.717 30.377 47.287 1.00 39.01 157 LEU A N 1
ATOM 655 C CA . LEU A 1 86 ? -9.770 31.470 47.083 1.00 39.57 157 LEU A CA 1
ATOM 656 C C . LEU A 1 86 ? -9.830 31.992 45.654 1.00 42.44 157 LEU A C 1
ATOM 657 O O . LEU A 1 86 ? -9.764 33.206 45.424 1.00 43.00 157 LEU A O 1
ATOM 662 N N . VAL A 1 87 ? -9.936 31.085 44.681 1.00 42.73 158 VAL A N 1
ATOM 663 C CA . VAL A 1 87 ? -10.076 31.494 43.287 1.00 43.21 158 VAL A CA 1
ATOM 664 C C . VAL A 1 87 ? -11.309 32.369 43.114 1.00 46.99 158 VAL A C 1
ATOM 665 O O . VAL A 1 87 ? -11.266 33.409 42.443 1.00 47.04 158 VAL A O 1
ATOM 669 N N . LYS A 1 88 ? -12.423 31.966 43.727 1.00 46.34 159 LYS A N 1
ATOM 670 C CA . LYS A 1 88 ? -13.665 32.714 43.581 1.00 50.93 159 LYS A CA 1
ATOM 671 C C . LYS A 1 88 ? -13.584 34.069 44.275 1.00 48.95 159 LYS A C 1
ATOM 672 O O . LYS A 1 88 ? -14.072 35.072 43.742 1.00 51.61 159 LYS A O 1
ATOM 678 N N . GLN A 1 89 ? -12.952 34.133 45.449 1.00 46.11 160 GLN A N 1
ATOM 679 C CA . GLN A 1 89 ? -12.834 35.410 46.145 1.00 46.43 160 GLN A CA 1
ATOM 680 C C . GLN A 1 89 ? -11.827 36.351 45.496 1.00 49.49 160 GLN A C 1
ATOM 681 O O . GLN A 1 89 ? -11.784 37.530 45.860 1.00 51.11 160 GLN A O 1
ATOM 687 N N . ASN A 1 90 ? -11.020 35.874 44.553 1.00 47.90 161 ASN A N 1
ATOM 688 C CA . ASN A 1 90 ? -10.140 36.751 43.798 1.00 46.76 161 ASN A CA 1
ATOM 689 C C . ASN A 1 90 ? -10.660 37.008 42.389 1.00 47.28 161 ASN A C 1
ATOM 690 O O . ASN A 1 90 ? -9.919 37.523 41.544 1.00 48.79 161 ASN A O 1
ATOM 695 N N . GLY A 1 91 ? -11.916 36.662 42.123 1.00 47.53 162 GLY A N 1
ATOM 696 C CA . GLY A 1 91 ? -12.563 36.982 40.863 1.00 51.32 162 GLY A CA 1
ATOM 697 C C . GLY A 1 91 ? -12.004 36.265 39.654 1.00 54.66 162 GLY A C 1
ATOM 698 O O . GLY A 1 91 ? -11.963 36.846 38.562 1.00 51.83 162 GLY A O 1
ATOM 699 N N . CYS A 1 92 ? -11.582 35.009 39.815 1.00 54.28 163 CYS A N 1
ATOM 700 C CA . CYS A 1 92 ? -10.957 34.262 38.730 1.00 51.32 163 CYS A CA 1
ATOM 701 C C . CYS A 1 92 ? -11.666 32.953 38.414 1.00 46.19 163 CYS A C 1
ATOM 702 O O . CYS A 1 92 ? -11.141 32.157 37.628 1.00 50.61 163 CYS A O 1
ATOM 705 N N . ASP A 1 93 ? -12.849 32.709 38.983 1.00 46.07 164 ASP A N 1
ATOM 706 C CA . ASP A 1 93 ? -13.520 31.429 38.784 1.00 54.02 164 ASP A CA 1
ATOM 707 C C . ASP A 1 93 ? -14.021 31.228 37.358 1.00 58.85 164 ASP A C 1
ATOM 708 O O . ASP A 1 93 ? -14.407 30.106 37.011 1.00 61.56 164 ASP A O 1
ATOM 713 N N . GLY A 1 94 ? -14.029 32.273 36.528 1.00 58.88 165 GLY A N 1
ATOM 714 C CA . GLY A 1 94 ? -14.366 32.092 35.127 1.00 60.06 165 GLY A CA 1
ATOM 715 C C . GLY A 1 94 ? -13.223 31.592 34.271 1.00 57.75 165 GLY A C 1
ATOM 716 O O . GLY A 1 94 ? -13.466 31.029 33.200 1.00 58.67 165 GLY A O 1
ATOM 717 N N . VAL A 1 95 ? -11.985 31.778 34.723 1.00 55.24 166 VAL A N 1
ATOM 718 C CA . VAL A 1 95 ? -10.804 31.366 33.982 1.00 52.49 166 VAL A CA 1
ATOM 719 C C . VAL A 1 95 ? -10.128 30.159 34.624 1.00 48.49 166 VAL A C 1
ATOM 720 O O . VAL A 1 95 ? -9.667 29.256 33.922 1.00 47.39 166 VAL A O 1
ATOM 724 N N . VAL A 1 96 ? -10.061 30.127 35.951 1.00 45.47 167 VAL A N 1
ATOM 725 C CA . VAL A 1 96 ? -9.376 29.062 36.676 1.00 44.82 167 VAL A CA 1
ATOM 726 C C . VAL A 1 96 ? -10.390 28.003 37.087 1.00 44.71 167 VAL A C 1
ATOM 727 O O . VAL A 1 96 ? -11.423 28.317 37.689 1.00 46.17 167 VAL A O 1
ATOM 731 N N . THR A 1 97 ? -10.094 26.749 36.756 1.00 44.25 168 THR A N 1
ATOM 732 C CA . THR A 1 97 ? -10.865 25.594 37.198 1.00 42.47 168 THR A CA 1
ATOM 733 C C . THR A 1 97 ? -9.990 24.762 38.126 1.00 39.10 168 THR A C 1
ATOM 734 O O . THR A 1 97 ? -8.846 24.446 37.781 1.00 39.01 168 THR A O 1
ATOM 738 N N . VAL A 1 98 ? -10.522 24.408 39.296 1.00 35.94 169 VAL A N 1
ATOM 739 C CA . VAL A 1 98 ? -9.788 23.632 40.291 1.00 34.29 169 VAL A CA 1
ATOM 740 C C . VAL A 1 98 ? -10.187 22.168 40.174 1.00 36.92 169 VAL A C 1
ATOM 741 O O . VAL A 1 98 ? -11.380 21.841 40.167 1.00 41.43 169 VAL A O 1
ATOM 745 N N . PHE A 1 99 ? -9.188 21.289 40.088 1.00 32.88 170 PHE A 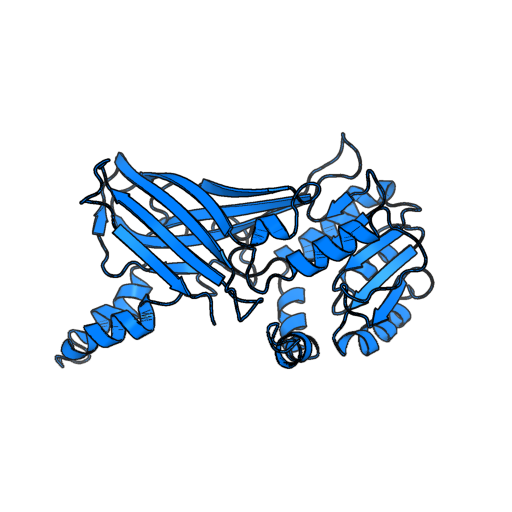N 1
ATOM 746 C CA . PHE A 1 99 ? -9.377 19.843 40.048 1.00 39.06 170 PHE A CA 1
ATOM 747 C C . PHE A 1 99 ? -8.698 19.222 41.262 1.00 40.64 170 PHE A C 1
ATOM 748 O O . PHE A 1 99 ? -7.469 19.280 41.385 1.00 36.66 170 PHE A O 1
ATOM 756 N N . GLN A 1 100 ? -9.489 18.612 42.147 1.00 41.09 171 GLN A N 1
ATOM 757 C CA . GLN A 1 100 ? -8.934 17.905 43.302 1.00 40.22 171 GLN A CA 1
ATOM 758 C C . GLN A 1 100 ? -8.607 16.477 42.878 1.00 38.30 171 GLN A C 1
ATOM 759 O O . GLN A 1 100 ? -9.319 15.516 43.177 1.00 39.91 171 GLN A O 1
ATOM 765 N N . GLU A 1 101 ? -7.495 16.344 42.161 1.00 32.95 172 GLU A N 1
ATOM 766 C CA . GLU A 1 101 ? -7.102 15.074 41.574 1.00 32.93 172 GLU A CA 1
ATOM 767 C C . GLU A 1 101 ? -5.590 14.947 41.642 1.00 32.22 172 GLU A C 1
ATOM 768 O O . GLU A 1 101 ? -4.872 15.949 41.713 1.00 35.05 172 GLU A O 1
ATOM 774 N N . ARG A 1 102 ? -5.117 13.704 41.640 1.00 30.05 173 ARG A N 1
ATOM 775 C CA . ARG A 1 102 ? -3.702 13.444 41.438 1.00 34.90 173 ARG A CA 1
ATOM 776 C C . ARG A 1 102 ? -3.365 13.536 39.957 1.00 38.44 173 ARG A C 1
ATOM 777 O O . ARG A 1 102 ? -4.175 13.189 39.091 1.00 38.42 173 ARG A O 1
ATOM 785 N N . ALA A 1 103 ? -2.153 14.017 39.671 1.00 41.43 174 ALA A N 1
ATOM 786 C CA . ALA A 1 103 ? -1.691 14.083 38.288 1.00 47.02 174 ALA A CA 1
ATOM 787 C C . ALA A 1 103 ? -1.760 12.721 37.610 1.00 47.50 174 ALA A C 1
ATOM 788 O O . ALA A 1 103 ? -2.041 12.638 36.410 1.00 54.06 174 ALA A O 1
ATOM 790 N N . GLU A 1 104 ? -1.527 11.648 38.368 1.00 42.02 175 GLU A N 1
ATOM 791 C CA . GLU A 1 104 ? -1.506 10.309 37.793 1.00 45.79 175 GLU A CA 1
ATOM 792 C C . GLU A 1 104 ? -2.891 9.861 37.337 1.00 52.74 175 GLU A C 1
ATOM 793 O O . GLU A 1 104 ? -3.008 9.131 36.347 1.00 52.85 175 GLU A O 1
ATOM 799 N N . ASN A 1 105 ? -3.943 10.273 38.046 1.00 56.12 176 ASN A N 1
ATOM 800 C CA . ASN A 1 105 ? -5.317 9.955 37.672 1.00 52.17 176 ASN A CA 1
ATOM 801 C C . ASN A 1 105 ? -6.064 11.233 37.320 1.00 50.19 176 ASN A C 1
ATOM 802 O O . ASN A 1 105 ? -7.047 11.583 37.979 1.00 59.21 176 ASN A O 1
ATOM 807 N N . LEU A 1 106 ? -5.607 11.931 36.288 1.00 45.18 177 LEU A N 1
ATOM 808 C CA . LEU A 1 106 ? -6.088 13.263 35.956 1.00 46.83 177 LEU A CA 1
ATOM 809 C C . LEU A 1 106 ? -6.924 13.230 34.683 1.00 47.79 177 LEU A C 1
ATOM 810 O O . LEU A 1 106 ? -6.538 12.604 33.691 1.00 49.08 177 LEU A O 1
ATOM 815 N N . THR A 1 107 ? -8.068 13.909 34.711 1.00 45.75 178 THR A N 1
ATOM 816 C CA . THR A 1 107 ? -8.940 14.019 33.545 1.00 45.86 178 THR A CA 1
ATOM 817 C C . THR A 1 107 ? -9.236 15.494 33.314 1.00 49.27 178 THR A C 1
ATOM 818 O O . THR A 1 107 ? -9.998 16.104 34.072 1.00 57.33 178 THR A O 1
ATOM 822 N N . LEU A 1 108 ? -8.631 16.067 32.267 1.00 45.16 179 LEU A N 1
ATOM 823 C CA . LEU A 1 108 ? -8.755 17.475 31.931 1.00 45.74 179 LEU A CA 1
ATOM 824 C C . LEU A 1 108 ? -9.623 17.662 30.689 1.00 48.39 179 LEU A C 1
ATOM 825 O O . LEU A 1 108 ? -9.699 16.769 29.838 1.00 47.46 179 LEU A O 1
ATOM 830 N N . PRO A 1 109 ? -10.290 18.814 30.561 1.00 50.87 180 PRO A N 1
ATOM 831 C CA . PRO A 1 109 ? -11.153 19.027 29.386 1.00 53.56 180 PRO A CA 1
ATOM 832 C C . PRO A 1 109 ? -10.392 19.072 28.074 1.00 58.97 180 PRO A C 1
ATOM 833 O O . PRO A 1 109 ? -10.873 18.536 27.067 1.00 62.66 180 PRO A O 1
ATOM 837 N N . THR A 1 110 ? -9.229 19.721 28.048 1.00 59.48 181 THR A N 1
ATOM 838 C CA . THR A 1 110 ? -8.422 19.846 26.842 1.00 55.26 181 THR A CA 1
ATOM 839 C C . THR A 1 110 ? -6.963 19.595 27.192 1.00 49.97 181 THR A C 1
ATOM 840 O O . THR A 1 110 ? -6.574 19.593 28.363 1.00 46.56 181 THR A O 1
ATOM 844 N N . LYS A 1 111 ? -6.148 19.391 26.160 1.00 43.89 182 LYS A N 1
ATOM 845 C CA . LYS A 1 111 ? -4.711 19.475 26.347 1.00 44.50 182 LYS A CA 1
ATOM 846 C C . LYS A 1 111 ? -4.315 20.927 26.616 1.00 43.43 182 LYS A C 1
ATOM 847 O O . LYS A 1 111 ? -5.129 21.848 26.519 1.00 42.19 182 LYS A O 1
ATOM 853 N N . VAL A 1 112 ? -3.049 21.134 26.971 1.00 42.85 183 VAL A N 1
ATOM 854 C CA . VAL A 1 112 ? -2.598 22.447 27.414 1.00 39.56 183 VAL A CA 1
ATOM 855 C C . VAL A 1 112 ? -1.392 22.888 26.600 1.00 36.17 183 VAL A C 1
ATOM 856 O O . VAL A 1 112 ? -0.646 22.068 26.056 1.00 38.46 183 VAL A O 1
ATOM 860 N N . ASP A 1 113 ? -1.209 24.206 26.530 1.00 38.08 184 ASP A N 1
ATOM 861 C CA . ASP A 1 113 ? -0.061 24.825 25.881 1.00 38.57 184 ASP A CA 1
ATOM 862 C C . ASP A 1 113 ? 1.119 25.004 26.823 1.00 38.85 184 ASP A C 1
ATOM 863 O O . ASP A 1 113 ? 2.266 25.047 26.364 1.00 39.53 184 ASP A O 1
ATOM 868 N N . VAL A 1 114 ? 0.859 25.132 28.124 1.00 36.97 185 VAL A N 1
ATOM 869 C CA . VAL A 1 114 ? 1.884 25.415 29.122 1.00 35.06 185 VAL A CA 1
ATOM 870 C C . VAL A 1 114 ? 1.604 24.560 30.350 1.00 36.94 185 VAL A C 1
ATOM 871 O O . VAL A 1 114 ? 0.467 24.509 30.833 1.00 36.23 185 VAL A O 1
ATOM 875 N N . LEU A 1 115 ? 2.635 23.893 30.857 1.00 34.53 186 LEU A N 1
ATOM 876 C CA . LEU A 1 115 ? 2.558 23.147 32.108 1.00 33.02 186 LEU A CA 1
ATOM 877 C C . LEU A 1 115 ? 3.522 23.807 33.082 1.00 33.72 186 LEU A C 1
ATOM 878 O O . LEU A 1 115 ? 4.743 23.706 32.919 1.00 34.87 186 LEU A O 1
ATOM 883 N N . VAL A 1 116 ? 2.976 24.474 34.094 1.00 36.14 187 VAL A N 1
ATOM 884 C CA . VAL A 1 116 ? 3.766 25.161 35.105 1.00 36.01 187 VAL A CA 1
ATOM 885 C C . VAL A 1 116 ? 3.590 24.427 36.428 1.00 36.08 187 VAL A C 1
ATOM 886 O O . VAL A 1 116 ? 2.480 24.016 36.787 1.00 33.52 187 VAL A O 1
ATOM 890 N N . SER A 1 117 ? 4.693 24.243 37.143 1.00 33.32 188 SER A N 1
ATOM 891 C CA . SER A 1 117 ? 4.635 23.508 38.396 1.00 35.33 188 SER A CA 1
ATOM 892 C C . SER A 1 117 ? 5.818 23.912 39.258 1.00 35.34 188 SER A C 1
ATOM 893 O O . SER A 1 117 ? 6.885 24.264 38.752 1.00 35.76 188 SER A O 1
ATOM 896 N N . GLU A 1 118 ? 5.615 23.870 40.563 1.00 38.35 189 GLU A N 1
ATOM 897 C CA . GLU A 1 118 ? 6.700 24.037 41.519 1.00 38.45 189 GLU A CA 1
ATOM 898 C C . GLU A 1 118 ? 6.896 22.667 42.165 1.00 34.75 189 GLU A C 1
ATOM 899 O O . GLU A 1 118 ? 6.289 22.350 43.187 1.00 36.86 189 GLU A O 1
ATOM 905 N N . TRP A 1 119 ? 7.739 21.843 41.538 1.00 32.52 190 TRP A N 1
ATOM 906 C CA . TRP A 1 119 ? 7.932 20.458 41.942 1.00 30.83 190 TRP A CA 1
ATOM 907 C C . TRP A 1 119 ? 9.265 20.193 42.621 1.00 30.51 190 TRP A C 1
ATOM 908 O O . TRP A 1 119 ? 9.482 19.072 43.093 1.00 30.35 190 TRP A O 1
ATOM 919 N N . MET A 1 120 ? 10.164 21.173 42.670 1.00 28.84 191 MET A N 1
ATOM 920 C CA . MET A 1 120 ? 11.528 20.905 43.108 1.00 32.19 191 MET A CA 1
ATOM 921 C C . MET A 1 120 ? 11.573 20.622 44.606 1.00 30.26 191 MET A C 1
ATOM 922 O O . MET A 1 120 ? 11.021 21.378 45.410 1.00 26.52 191 MET A O 1
ATOM 927 N N . GLY A 1 121 ? 12.233 19.523 44.975 1.00 30.99 192 GLY A N 1
ATOM 928 C CA . GLY A 1 121 ? 12.539 19.231 46.356 1.00 33.72 192 GLY A CA 1
ATOM 929 C C . GLY A 1 121 ? 14.000 19.524 46.683 1.00 34.70 192 GLY A C 1
ATOM 930 O O . GLY A 1 121 ? 14.759 20.059 45.879 1.00 28.84 192 GLY A O 1
ATOM 931 N N . ASN A 1 122 ? 14.380 19.161 47.907 1.00 35.22 193 ASN A N 1
ATOM 932 C CA . ASN A 1 122 ? 15.774 19.254 48.321 1.00 37.68 193 ASN A CA 1
ATOM 933 C C . ASN A 1 122 ? 16.658 18.473 47.360 1.00 34.20 193 ASN A C 1
ATOM 934 O O . 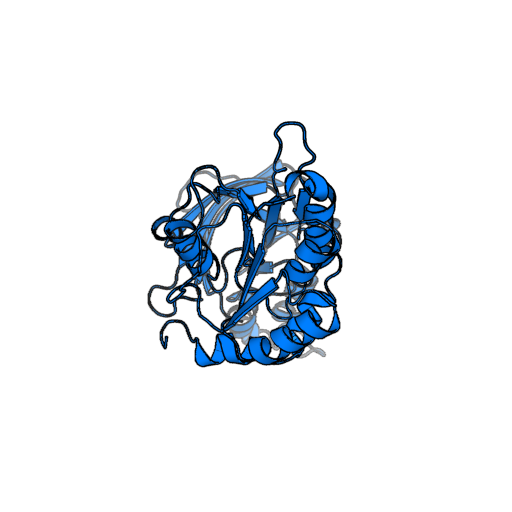ASN A 1 122 ? 16.321 17.360 46.950 1.00 33.26 193 ASN A O 1
ATOM 939 N N . CYS A 1 123 ? 17.795 19.066 46.999 1.00 31.65 194 CYS A N 1
ATOM 940 C CA . CYS A 1 123 ? 18.680 18.487 45.988 1.00 34.60 194 CYS A CA 1
ATOM 941 C C . CYS A 1 123 ? 17.898 18.150 44.721 1.00 31.81 194 CYS A C 1
ATOM 942 O O . CYS A 1 123 ? 18.110 17.114 44.087 1.00 29.13 194 CYS A O 1
ATOM 945 N N . LEU A 1 124 ? 16.945 19.025 44.392 1.00 32.43 195 LEU A N 1
ATOM 946 C CA . LEU A 1 124 ? 16.124 18.952 43.189 1.00 34.37 195 LEU A CA 1
ATOM 947 C C . LEU A 1 124 ? 15.112 17.807 43.220 1.00 30.67 195 LEU A C 1
ATOM 948 O O . LEU A 1 124 ? 13.914 18.041 43.033 1.00 33.98 195 LEU A O 1
ATOM 953 N N . LEU A 1 125 ? 15.564 16.576 43.471 1.00 27.08 196 LEU A N 1
ATOM 954 C CA . LEU A 1 125 ? 14.743 15.397 43.219 1.00 28.34 196 LEU A CA 1
ATOM 955 C C . LEU A 1 125 ? 13.956 14.898 44.428 1.00 28.90 196 LEU A C 1
ATOM 956 O O . LEU A 1 125 ? 13.064 14.060 44.249 1.00 26.58 196 LEU A O 1
ATOM 961 N N . PHE A 1 126 ? 14.262 15.359 45.640 1.00 26.83 197 PHE A N 1
ATOM 962 C CA . PHE A 1 126 ? 13.678 14.746 46.833 1.00 26.50 197 PHE A CA 1
ATOM 963 C C . PHE A 1 126 ? 12.152 14.819 46.792 1.00 25.63 197 PHE A C 1
ATOM 964 O O . PHE A 1 126 ? 11.576 15.868 46.485 1.00 24.25 197 PHE A O 1
ATOM 972 N N . GLU A 1 127 ? 11.512 13.676 47.054 1.00 23.17 198 GLU A N 1
ATOM 973 C CA . GLU A 1 127 ? 10.080 13.388 47.037 1.00 26.44 198 GLU A CA 1
ATOM 974 C C . GLU A 1 127 ? 9.542 13.112 45.630 1.00 30.18 198 GLU A C 1
ATOM 975 O O . GLU A 1 127 ? 8.402 12.658 45.504 1.00 28.48 198 GLU A O 1
ATOM 981 N N . TYR A 1 128 ? 10.326 13.347 44.576 1.00 26.39 199 TYR A N 1
ATOM 982 C CA . TYR A 1 128 ? 10.030 12.879 43.216 1.00 21.90 199 TYR A CA 1
ATOM 983 C C . TYR A 1 128 ? 8.637 13.286 42.740 1.00 24.87 199 TYR A C 1
ATOM 984 O O . TYR A 1 128 ? 7.948 12.533 42.048 1.00 26.39 199 TYR A O 1
ATOM 993 N N . MET A 1 129 ? 8.226 14.506 43.092 1.00 22.39 200 MET A N 1
ATOM 994 C CA . MET A 1 129 ? 7.059 15.091 42.444 1.00 27.97 200 MET A CA 1
ATOM 995 C C . MET A 1 129 ? 7.301 15.287 40.952 1.00 32.89 200 MET A C 1
ATOM 996 O O . MET A 1 129 ? 6.341 15.332 40.172 1.00 29.45 200 MET A O 1
ATOM 1001 N N . LEU A 1 130 ? 8.568 15.367 40.541 1.00 28.33 201 LEU A N 1
ATOM 1002 C CA . LEU A 1 130 ? 8.901 15.440 39.124 1.00 32.97 201 LEU A CA 1
ATOM 1003 C C . LEU A 1 130 ? 8.277 14.291 38.332 1.00 28.63 201 LEU A C 1
ATOM 1004 O O . LEU A 1 130 ? 7.852 14.481 37.188 1.00 29.33 201 LEU A O 1
ATOM 1009 N N . GLU A 1 131 ? 8.211 13.090 38.918 1.00 25.89 202 GLU A N 1
ATOM 1010 C CA . GLU A 1 131 ? 7.563 11.976 38.225 1.00 29.67 202 GLU A CA 1
ATOM 1011 C C . GLU A 1 131 ? 6.122 12.322 37.869 1.00 29.80 202 GLU A C 1
ATOM 1012 O O . GLU A 1 131 ? 5.692 12.143 36.719 1.00 27.51 202 GLU A O 1
ATOM 1018 N N . SER A 1 132 ? 5.358 12.820 38.849 1.00 26.83 203 SER A N 1
ATOM 1019 C CA . SER A 1 132 ? 3.989 13.248 38.577 1.00 29.35 203 SER A CA 1
ATOM 1020 C C . SER A 1 132 ? 3.944 14.294 37.470 1.00 31.69 203 SER A C 1
ATOM 1021 O O . SER A 1 132 ? 3.042 14.279 36.623 1.00 36.92 203 SER A O 1
ATOM 1024 N N . VAL A 1 133 ? 4.909 15.216 37.466 1.00 32.04 204 VAL A N 1
ATOM 1025 C CA . VAL A 1 133 ? 4.928 16.271 36.456 1.00 35.09 204 VAL A CA 1
ATOM 1026 C C . VAL A 1 133 ? 5.157 15.684 35.067 1.00 34.10 204 VAL A C 1
ATOM 1027 O O . VAL A 1 133 ? 4.498 16.078 34.097 1.00 33.71 204 VAL A O 1
ATOM 1031 N N . LEU A 1 134 ? 6.088 14.734 34.949 1.00 31.12 205 LEU A N 1
ATOM 1032 C CA . LEU A 1 134 ? 6.373 14.128 33.651 1.00 30.55 205 LEU A CA 1
ATOM 1033 C C . LEU A 1 134 ? 5.194 13.317 33.128 1.00 35.24 205 LEU A C 1
ATOM 1034 O O . LEU A 1 134 ? 4.955 13.292 31.916 1.00 35.85 205 LEU A O 1
ATOM 1039 N N . LEU A 1 135 ? 4.451 12.648 34.015 1.00 36.20 206 LEU A N 1
ATOM 1040 C CA . LEU A 1 135 ? 3.288 11.880 33.581 1.00 33.50 206 LEU A CA 1
ATOM 1041 C C . LEU A 1 135 ? 2.181 12.795 33.073 1.00 36.45 206 LEU A C 1
ATOM 1042 O O . LEU A 1 135 ? 1.508 12.477 32.086 1.00 36.12 206 LEU A O 1
ATOM 1047 N N . ALA A 1 136 ? 1.971 13.933 33.736 1.00 33.89 207 ALA A N 1
ATOM 1048 C CA . ALA A 1 136 ? 0.998 14.895 33.239 1.00 34.53 207 ALA A CA 1
ATOM 1049 C C . ALA A 1 136 ? 1.467 15.536 31.942 1.00 36.83 207 ALA A C 1
ATOM 1050 O O . ALA A 1 136 ? 0.643 15.837 31.070 1.00 38.72 207 ALA A O 1
ATOM 1052 N N . ARG A 1 137 ? 2.776 15.754 31.796 1.00 35.65 208 ARG A N 1
ATOM 1053 C CA . ARG A 1 137 ? 3.304 16.282 30.541 1.00 35.30 208 ARG A CA 1
ATOM 1054 C C . ARG A 1 137 ? 3.007 15.339 29.382 1.00 38.00 208 ARG A C 1
ATOM 1055 O O . ARG A 1 137 ? 2.514 15.765 28.331 1.00 36.97 208 ARG A O 1
ATOM 1063 N N . ASP A 1 138 ? 3.305 14.049 29.559 1.00 38.82 209 ASP A N 1
ATOM 1064 C CA . ASP A 1 138 ? 3.147 13.089 28.470 1.00 37.97 209 ASP A CA 1
ATOM 1065 C C . ASP A 1 138 ? 1.702 13.011 28.001 1.00 38.78 209 ASP A C 1
ATOM 1066 O O . ASP A 1 138 ? 1.436 12.866 26.802 1.00 42.44 209 ASP A O 1
ATOM 1071 N N . ARG A 1 139 ? 0.755 13.117 28.929 1.00 38.61 210 ARG A N 1
ATOM 1072 C CA . ARG A 1 139 ? -0.655 13.003 28.586 1.00 40.55 210 ARG A CA 1
ATOM 1073 C C . ARG A 1 139 ? -1.254 14.316 28.092 1.00 38.97 210 ARG A C 1
ATOM 1074 O O . ARG A 1 139 ? -2.007 14.315 27.113 1.00 38.70 210 ARG A O 1
ATOM 1082 N N . TRP A 1 140 ? -0.924 15.447 28.724 1.00 35.91 211 TRP A N 1
ATOM 1083 C CA . TRP A 1 140 ? -1.703 16.662 28.529 1.00 37.52 211 TRP A CA 1
ATOM 1084 C C . TRP A 1 140 ? -0.981 17.800 27.820 1.00 37.51 211 TRP A C 1
ATOM 1085 O O . TRP A 1 140 ? -1.651 18.730 27.360 1.00 42.19 211 TRP A O 1
ATOM 1096 N N . LEU A 1 141 ? 0.344 17.773 27.718 1.00 37.97 212 LEU A N 1
ATOM 1097 C CA . LEU A 1 141 ? 1.054 18.885 27.092 1.00 38.91 212 LEU A CA 1
ATOM 1098 C C . LEU A 1 141 ? 1.046 18.715 25.578 1.00 38.62 212 LEU A C 1
ATOM 1099 O O . LEU A 1 141 ? 1.478 17.679 25.063 1.00 37.20 212 LEU A O 1
ATOM 1104 N N . LYS A 1 142 ? 0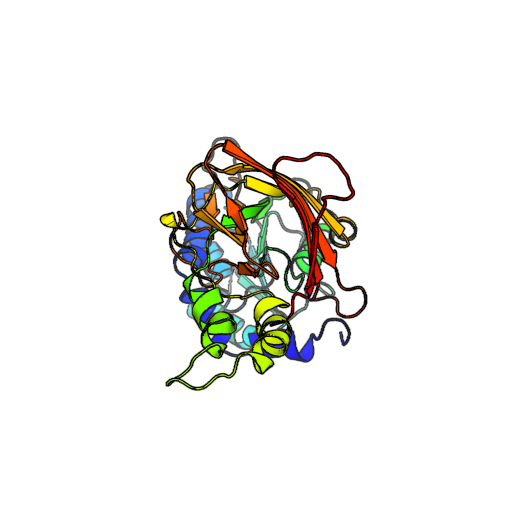.555 19.727 24.868 1.00 43.39 213 LYS A N 1
ATOM 1105 C CA . LYS A 1 142 ? 0.554 19.688 23.412 1.00 45.31 213 LYS A CA 1
ATOM 1106 C C . LYS A 1 142 ? 1.981 19.702 22.880 1.00 43.67 213 LYS A C 1
ATOM 1107 O O . LYS A 1 142 ? 2.897 20.238 23.510 1.00 40.08 213 LYS A O 1
ATOM 1113 N N . LYS A 1 143 ? 2.168 19.088 21.712 1.00 46.25 214 LYS A N 1
ATOM 1114 C CA . LYS A 1 143 ? 3.461 19.150 21.044 1.00 48.08 214 LYS A CA 1
ATOM 1115 C C . LYS A 1 143 ? 3.858 20.604 20.822 1.00 44.27 214 LYS A C 1
ATOM 1116 O O . LYS A 1 143 ? 3.033 21.439 20.444 1.00 44.40 214 LYS A O 1
ATOM 1122 N N . GLY A 1 144 ? 5.128 20.909 21.073 1.00 44.50 215 GLY A N 1
ATOM 1123 C CA . GLY A 1 144 ? 5.582 22.283 21.057 1.00 45.39 215 GLY A CA 1
ATOM 1124 C C . GLY A 1 144 ? 5.248 23.077 22.302 1.00 46.09 215 GLY A C 1
ATOM 1125 O O . GLY A 1 144 ? 5.688 24.228 22.417 1.00 45.60 215 GLY A O 1
ATOM 1126 N N . GLY A 1 145 ? 4.487 22.507 23.233 1.00 44.13 216 GLY A N 1
ATOM 1127 C CA . GLY A 1 145 ? 4.138 23.209 24.450 1.00 41.33 216 GLY A CA 1
ATOM 1128 C C . GLY A 1 145 ? 5.344 23.471 25.332 1.00 41.39 216 GLY A C 1
ATOM 1129 O O . GLY A 1 145 ? 6.439 22.945 25.131 1.00 42.69 216 GLY A O 1
ATOM 1130 N N . MET A 1 146 ? 5.123 24.304 26.344 1.00 39.24 217 MET A N 1
ATOM 1131 C CA . MET A 1 146 ? 6.180 24.795 27.217 1.00 39.53 217 MET A CA 1
ATOM 1132 C C . MET A 1 146 ? 6.079 24.142 28.589 1.00 37.87 217 MET A C 1
ATOM 1133 O O . MET A 1 146 ? 4.991 24.070 29.170 1.00 40.74 217 MET A O 1
ATOM 1138 N N . MET A 1 147 ? 7.211 23.664 29.097 1.00 37.92 218 MET A N 1
ATOM 1139 C CA . MET A 1 147 ? 7.345 23.249 30.488 1.00 35.01 218 MET A CA 1
ATOM 1140 C C . MET A 1 147 ? 7.963 24.393 31.277 1.00 32.96 218 MET A C 1
ATOM 1141 O O . MET A 1 147 ? 8.955 24.983 30.838 1.00 33.78 218 MET A O 1
ATOM 1146 N N . TRP A 1 148 ? 7.369 24.712 32.425 1.00 30.99 219 TRP A N 1
ATOM 1147 C CA . TRP A 1 148 ? 7.913 25.708 33.347 1.00 30.33 219 TRP A CA 1
ATOM 1148 C C . TRP A 1 148 ? 8.042 25.103 34.748 1.00 31.03 219 TRP A C 1
ATOM 1149 O O . TRP A 1 148 ? 7.031 24.776 35.361 1.00 31.80 219 TRP A O 1
ATOM 1160 N N . PRO A 1 149 ? 9.278 24.946 35.259 1.00 33.64 220 PRO A N 1
ATOM 1161 C CA . PRO A 1 149 ? 10.565 25.276 34.630 1.00 34.77 220 PRO A CA 1
ATOM 1162 C C . PRO A 1 149 ? 10.878 24.420 33.408 1.00 33.48 220 PRO A C 1
ATOM 1163 O O . PRO A 1 149 ? 10.441 23.271 33.326 1.00 33.26 220 PRO A O 1
ATOM 1167 N N . SER A 1 150 ? 11.615 24.992 32.459 1.00 32.97 221 SER A N 1
ATOM 1168 C CA . SER A 1 150 ? 11.983 24.274 31.247 1.00 31.64 221 SER A CA 1
ATOM 1169 C C . SER A 1 150 ? 13.258 23.462 31.408 1.00 32.91 221 SER A C 1
ATOM 1170 O O . SER A 1 150 ? 13.473 22.509 30.650 1.00 34.32 221 SER A O 1
ATOM 1173 N N . SER A 1 151 ? 14.099 23.808 32.377 1.00 37.15 222 SER A N 1
ATOM 1174 C CA . SER A 1 151 ? 15.272 23.008 32.691 1.00 37.66 222 SER A CA 1
ATOM 1175 C C . SER A 1 151 ? 15.656 23.274 34.137 1.00 35.59 222 SER A C 1
ATOM 1176 O O . SER A 1 151 ? 15.305 24.307 34.712 1.00 37.38 222 SER A O 1
ATOM 1179 N N . ALA A 1 152 ? 16.378 22.322 34.720 1.00 36.44 223 ALA A N 1
ATOM 1180 C CA . ALA A 1 152 ? 16.882 22.471 36.077 1.00 38.86 223 ALA A CA 1
ATOM 1181 C C . ALA A 1 152 ? 18.249 21.814 36.164 1.00 38.08 223 ALA A C 1
ATOM 1182 O O . ALA A 1 152 ? 18.587 20.934 35.370 1.00 38.17 223 ALA A O 1
ATOM 1184 N N . CYS A 1 153 ? 19.042 22.245 37.140 1.00 37.31 224 CYS A N 1
ATOM 1185 C CA . CYS A 1 153 ? 20.357 21.647 37.285 1.00 44.66 224 CYS A CA 1
ATOM 1186 C C . CYS A 1 153 ? 20.735 21.563 38.755 1.00 39.92 224 CYS A C 1
ATOM 1187 O O . CYS A 1 153 ? 20.316 22.384 39.577 1.00 36.35 224 CYS A O 1
ATOM 1190 N N . LEU A 1 154 ? 21.532 20.549 39.067 1.00 38.37 225 LEU A N 1
ATOM 1191 C CA . LEU A 1 154 ? 22.059 20.323 40.404 1.00 37.88 225 LEU A CA 1
ATOM 1192 C C . LEU A 1 154 ? 23.482 20.859 40.469 1.00 39.30 225 LEU A C 1
ATOM 1193 O O . LEU A 1 154 ? 24.301 20.563 39.590 1.00 42.85 225 LEU A O 1
ATOM 1198 N N . THR A 1 155 ? 23.770 21.648 41.500 1.00 33.51 226 THR A N 1
ATOM 1199 C CA . THR A 1 155 ? 25.055 22.314 41.657 1.00 38.64 226 THR A CA 1
ATOM 1200 C C . THR A 1 155 ? 25.655 21.952 43.008 1.00 39.59 226 THR A C 1
ATOM 1201 O O . THR A 1 155 ? 24.946 21.917 44.021 1.00 38.81 226 THR A O 1
ATOM 1205 N N . ILE A 1 156 ? 26.959 21.662 43.018 1.00 38.20 227 ILE A N 1
ATOM 1206 C CA . ILE A 1 156 ? 27.661 21.276 44.236 1.00 41.04 227 ILE A CA 1
ATOM 1207 C C . ILE A 1 156 ? 28.976 22.041 44.321 1.00 41.74 227 ILE A C 1
ATOM 1208 O O . ILE A 1 156 ? 29.478 22.576 43.329 1.00 40.87 227 ILE A O 1
ATOM 1213 N N . VAL A 1 157 ? 29.535 22.082 45.529 1.00 37.33 228 VAL A N 1
ATOM 1214 C CA . VAL A 1 157 ? 30.837 22.705 45.766 1.00 35.52 228 VAL A CA 1
ATOM 1215 C C . VAL A 1 157 ? 31.502 22.041 46.970 1.00 40.84 228 VAL A C 1
ATOM 1216 O O . VAL A 1 157 ? 30.816 21.685 47.940 1.00 41.73 228 VAL A O 1
ATOM 1220 N N . PRO A 1 158 ? 32.814 21.804 46.940 1.00 48.76 229 PRO A N 1
ATOM 1221 C CA . PRO A 1 158 ? 33.511 21.406 48.171 1.00 44.20 229 PRO A CA 1
ATOM 1222 C C . PRO A 1 158 ? 33.533 22.578 49.135 1.00 40.03 229 PRO A C 1
ATOM 1223 O O . PRO A 1 158 ? 33.688 23.728 48.721 1.00 37.03 229 PRO A O 1
ATOM 1227 N N . CYS A 1 159 ? 33.362 22.291 50.428 1.00 39.99 230 CYS A N 1
ATOM 1228 C CA . CYS A 1 159 ? 33.119 23.379 51.366 1.00 39.04 230 CYS A CA 1
ATOM 1229 C C . CYS A 1 159 ? 33.746 23.105 52.728 1.00 40.37 230 CYS A C 1
ATOM 1230 O O . CYS A 1 159 ? 34.083 21.969 53.073 1.00 39.39 230 CYS A O 1
ATOM 1233 N N . GLN A 1 160 ? 33.890 24.185 53.496 1.00 38.37 231 GLN A N 1
ATOM 1234 C CA . GLN A 1 160 ? 34.207 24.130 54.916 1.00 44.13 231 GLN A CA 1
ATOM 1235 C C . GLN A 1 160 ? 32.918 24.142 55.731 1.00 46.50 231 GLN A C 1
ATOM 1236 O O . GLN A 1 160 ? 31.930 24.778 55.354 1.00 51.04 231 GLN A O 1
ATOM 1242 N N . ALA A 1 161 ? 32.940 23.437 56.859 1.00 41.97 232 ALA A N 1
ATOM 1243 C CA . ALA A 1 161 ? 31.793 23.349 57.760 1.00 38.03 232 ALA A CA 1
ATOM 1244 C C . ALA A 1 161 ? 32.309 23.203 59.192 1.00 39.12 232 ALA A C 1
ATOM 1245 O O . ALA A 1 161 ? 32.016 22.236 59.893 1.00 39.38 232 ALA A O 1
ATOM 1247 N N . PHE A 1 162 ? 33.096 24.191 59.632 1.00 35.74 233 PHE A N 1
ATOM 1248 C CA . PHE A 1 162 ? 33.732 24.118 60.944 1.00 40.17 233 PHE A CA 1
ATOM 1249 C C . PHE A 1 162 ? 32.703 24.022 62.060 1.00 39.35 233 PHE A C 1
ATOM 1250 O O . PHE A 1 162 ? 32.812 23.164 62.943 1.00 44.08 233 PHE A O 1
ATOM 1258 N N . SER A 1 163 ? 31.700 24.904 62.043 1.00 41.11 234 SER A N 1
ATOM 1259 C CA . SER A 1 163 ? 30.749 24.949 63.148 1.00 44.83 234 SER A CA 1
ATOM 1260 C C . SER A 1 163 ? 30.032 23.616 63.307 1.00 43.35 234 SER A C 1
ATOM 1261 O O . SER A 1 163 ? 29.864 23.124 64.430 1.00 40.73 234 SER A O 1
ATOM 1264 N N . ASP A 1 164 ? 29.626 23.004 62.190 1.00 36.61 235 ASP A N 1
ATOM 1265 C CA . ASP A 1 164 ? 28.932 21.722 62.251 1.00 39.75 235 ASP A CA 1
ATOM 1266 C C . ASP A 1 164 ? 29.829 20.637 62.833 1.00 40.53 235 ASP A C 1
ATOM 1267 O O . ASP A 1 164 ? 29.411 19.879 63.716 1.00 38.29 235 ASP A O 1
ATOM 1272 N N . TYR A 1 165 ? 31.070 20.544 62.350 1.00 40.23 236 TYR A N 1
ATOM 1273 C CA . TYR A 1 165 ? 31.958 19.494 62.838 1.00 40.01 236 TYR A CA 1
ATOM 1274 C C . TYR A 1 165 ? 32.353 19.730 64.293 1.00 40.43 236 TYR A C 1
ATOM 1275 O O . TYR A 1 165 ? 32.472 18.775 65.070 1.00 42.92 236 TYR A O 1
ATOM 1284 N N . ARG A 1 166 ? 32.561 20.990 64.685 1.00 39.07 237 ARG A N 1
ATOM 1285 C CA . ARG A 1 166 ? 32.937 21.267 66.069 1.00 39.82 237 ARG A CA 1
ATOM 1286 C C . ARG A 1 166 ? 31.765 21.029 67.016 1.00 40.34 237 ARG A C 1
ATOM 1287 O O . ARG A 1 166 ? 31.934 20.417 68.078 1.00 42.84 237 ARG A O 1
ATOM 1295 N N . GLN A 1 167 ? 30.566 21.478 66.638 1.00 42.39 238 GLN A N 1
ATOM 1296 C CA . GLN A 1 167 ? 29.423 21.368 67.540 1.00 46.15 238 GLN A CA 1
ATOM 1297 C C . GLN A 1 167 ? 28.935 19.932 67.682 1.00 45.86 238 GLN A C 1
ATOM 1298 O O . GLN A 1 167 ? 28.394 19.569 68.732 1.00 46.13 238 GLN A O 1
ATOM 1304 N N . LYS A 1 168 ? 29.119 19.099 66.656 1.00 44.05 239 LYS A N 1
ATOM 1305 C CA . LYS A 1 168 ? 28.541 17.762 66.653 1.00 42.08 239 LYS A CA 1
ATOM 1306 C C . LYS A 1 168 ? 29.545 16.642 66.881 1.00 39.34 239 LYS A C 1
ATOM 1307 O O . LYS A 1 168 ? 29.155 15.583 67.378 1.00 41.62 239 LYS A O 1
ATOM 1313 N N . VAL A 1 169 ? 30.817 16.838 66.539 1.00 35.30 240 VAL A N 1
ATOM 1314 C CA . VAL A 1 169 ? 31.797 15.759 66.634 1.00 37.39 240 VAL A CA 1
ATOM 1315 C C . VAL A 1 169 ? 32.908 16.117 67.615 1.00 38.9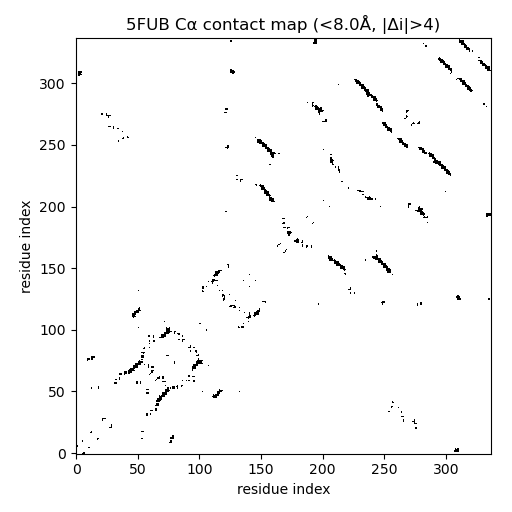2 240 VAL A C 1
ATOM 1316 O O . VAL A 1 169 ? 33.129 15.404 68.601 1.00 40.45 240 VAL A O 1
ATOM 1320 N N . GLU A 1 170 ? 33.624 17.213 67.356 1.00 39.64 241 GLU A N 1
ATOM 1321 C CA . GLU A 1 170 ? 34.718 17.589 68.245 1.00 38.13 241 GLU A CA 1
ATOM 1322 C C . GLU A 1 170 ? 34.227 18.021 69.620 1.00 38.01 241 GLU A C 1
ATOM 1323 O O . GLU A 1 170 ? 35.006 17.981 70.577 1.00 39.35 241 GLU A O 1
ATOM 1329 N N . PHE A 1 171 ? 32.953 18.411 69.732 1.00 38.07 242 PHE A N 1
ATOM 1330 C CA . PHE A 1 171 ? 32.377 18.829 71.008 1.00 39.23 242 PHE A CA 1
ATOM 1331 C C . PHE A 1 171 ? 32.649 17.821 72.118 1.00 42.69 242 PHE A C 1
ATOM 1332 O O . PHE A 1 171 ? 32.900 18.201 73.268 1.00 42.96 242 PHE A O 1
ATOM 1340 N N . TRP A 1 172 ? 32.614 16.528 71.789 1.00 41.41 243 TRP A N 1
ATOM 1341 C CA . TRP A 1 172 ? 32.649 15.473 72.793 1.00 36.09 243 TRP A CA 1
ATOM 1342 C C . TRP A 1 172 ? 34.020 15.272 73.421 1.00 38.52 243 TRP A C 1
ATOM 1343 O O . TRP A 1 172 ? 34.115 14.557 74.422 1.00 38.81 243 TRP A O 1
ATOM 1354 N N . GLU A 1 173 ? 35.075 15.875 72.877 1.00 39.34 244 GLU A N 1
ATOM 1355 C CA . GLU A 1 173 ? 36.412 15.604 73.397 1.00 44.38 244 GLU A CA 1
ATOM 1356 C C . GLU A 1 173 ? 36.587 16.146 74.811 1.00 44.64 244 GLU A C 1
ATOM 1357 O O . GLU A 1 173 ? 37.195 15.481 75.660 1.00 49.12 244 GLU A O 1
ATOM 1363 N N . ASN A 1 174 ? 36.061 17.339 75.092 1.00 43.60 245 ASN A N 1
ATOM 1364 C CA . ASN A 1 174 ? 36.271 17.896 76.428 1.00 47.88 245 ASN A CA 1
ATOM 1365 C C . ASN A 1 174 ? 35.151 18.826 76.900 1.00 46.06 245 ASN A C 1
ATOM 1366 O O . ASN A 1 174 ? 35.431 19.954 77.329 1.00 47.89 245 ASN A O 1
ATOM 1371 N N . PRO A 1 175 ? 33.887 18.397 76.881 1.00 41.73 246 PRO A N 1
ATOM 1372 C CA . PRO A 1 175 ? 32.805 19.263 77.383 1.00 41.73 246 PRO A CA 1
ATOM 1373 C C . PRO A 1 175 ? 32.939 19.465 78.887 1.00 43.74 246 PRO A C 1
ATOM 1374 O O . PRO A 1 175 ? 32.926 18.502 79.656 1.00 46.98 246 PRO A O 1
ATOM 1378 N N . TYR A 1 176 ? 33.090 20.725 79.304 1.00 42.66 247 TYR A N 1
ATOM 1379 C CA . TYR A 1 176 ? 33.233 21.088 80.719 1.00 45.53 247 TYR A CA 1
ATOM 1380 C C . TYR A 1 176 ? 34.427 20.392 81.373 1.00 45.85 247 TYR A C 1
ATOM 1381 O O . TYR A 1 176 ? 34.469 20.225 82.593 1.00 47.66 247 TYR A O 1
ATOM 1390 N N . GLY A 1 177 ? 35.414 19.988 80.576 1.00 43.18 248 GLY A N 1
ATOM 1391 C CA . GLY A 1 177 ? 36.576 19.299 81.092 1.00 42.71 248 GLY A CA 1
ATOM 1392 C C . GLY A 1 177 ? 36.439 17.799 81.208 1.00 47.27 248 GLY A C 1
ATOM 1393 O O . GLY A 1 177 ? 37.386 17.138 81.656 1.00 47.86 248 GLY A O 1
ATOM 1394 N N . LEU A 1 178 ? 35.295 17.242 80.831 1.00 45.23 249 LEU A N 1
ATOM 1395 C CA . LEU A 1 178 ? 35.081 15.807 80.869 1.00 44.42 249 LEU A CA 1
ATOM 1396 C C . LEU A 1 178 ? 35.558 15.182 79.567 1.00 46.46 249 LEU A C 1
ATOM 1397 O O . LEU A 1 178 ? 35.453 15.782 78.498 1.00 44.68 249 LEU A O 1
ATOM 1402 N N . ASN A 1 179 ? 36.090 13.968 79.662 1.00 46.46 250 ASN A N 1
ATOM 1403 C CA . ASN A 1 179 ? 36.497 13.228 78.470 1.00 45.61 250 ASN A CA 1
ATOM 1404 C C . ASN A 1 179 ? 35.313 12.383 78.016 1.00 41.08 250 ASN A C 1
ATOM 1405 O O . ASN A 1 179 ? 35.060 11.304 78.555 1.00 43.17 250 ASN A O 1
ATOM 1410 N N . PHE A 1 180 ? 34.578 12.883 77.022 1.00 38.90 251 PHE A N 1
ATOM 1411 C CA . PHE A 1 180 ? 33.484 12.150 76.396 1.00 38.74 251 PHE A CA 1
ATOM 1412 C C . PHE A 1 180 ? 33.844 11.687 74.986 1.00 40.65 251 PHE A C 1
ATOM 1413 O O . PHE A 1 180 ? 32.958 11.477 74.152 1.00 39.80 251 PHE A O 1
ATOM 1421 N N . SER A 1 181 ? 35.141 11.532 74.699 1.00 36.75 252 SER A N 1
ATOM 1422 C CA . SER A 1 181 ? 35.559 11.173 73.348 1.00 38.72 252 SER A CA 1
ATOM 1423 C C . SER A 1 181 ? 35.096 9.777 72.951 1.00 39.25 252 SER A C 1
ATOM 1424 O O . SER A 1 181 ? 35.054 9.467 71.756 1.00 40.64 252 SER A O 1
ATOM 1427 N N . TYR A 1 182 ? 34.725 8.939 73.921 1.00 40.32 253 TYR A N 1
ATOM 1428 C CA . TYR A 1 182 ? 34.165 7.631 73.610 1.00 42.15 253 TYR A CA 1
ATOM 1429 C C . TYR A 1 182 ? 32.868 7.732 72.809 1.00 42.96 253 TYR A C 1
ATOM 1430 O O . TYR A 1 182 ? 32.493 6.766 72.134 1.00 43.93 253 TYR A O 1
ATOM 1439 N N . LEU A 1 183 ? 32.183 8.874 72.855 1.00 39.30 254 LEU A N 1
ATOM 1440 C CA . LEU A 1 183 ? 30.939 9.067 72.118 1.00 38.63 254 LEU A CA 1
ATOM 1441 C C . LEU A 1 183 ? 31.162 9.542 70.687 1.00 38.46 254 LEU A C 1
ATOM 1442 O O . LEU A 1 183 ? 30.189 9.691 69.941 1.00 38.83 254 LEU A O 1
ATOM 1447 N N . GLN A 1 184 ? 32.410 9.782 70.283 1.00 38.08 255 GLN A N 1
ATOM 1448 C CA . GLN A 1 184 ? 32.645 10.356 68.962 1.00 42.22 255 GLN A CA 1
ATOM 1449 C C . GLN A 1 184 ? 32.272 9.389 67.846 1.00 45.21 255 GLN A C 1
ATOM 1450 O O . GLN A 1 184 ? 31.794 9.823 66.791 1.00 47.16 255 GLN A O 1
ATOM 1456 N N . SER A 1 185 ? 32.476 8.087 68.053 1.00 46.96 256 SER A N 1
ATOM 1457 C CA . SER A 1 185 ? 32.052 7.109 67.056 1.00 51.97 256 SER A CA 1
ATOM 1458 C C . SER A 1 185 ? 30.545 7.178 66.835 1.00 49.31 256 SER A C 1
ATOM 1459 O O . SER A 1 185 ? 30.074 7.234 65.694 1.00 49.22 256 SER A O 1
ATOM 1462 N N . LEU A 1 186 ? 29.773 7.186 67.924 1.00 47.28 257 LEU A N 1
ATOM 1463 C CA . LEU A 1 186 ? 28.324 7.298 67.803 1.00 46.46 257 LEU A CA 1
ATOM 1464 C C . LEU A 1 186 ? 27.922 8.633 67.185 1.00 44.93 257 LEU A C 1
ATOM 1465 O O . LEU A 1 186 ? 26.960 8.701 66.409 1.00 42.04 257 LEU A O 1
ATOM 1470 N N . ALA A 1 187 ? 28.651 9.705 67.510 1.00 40.83 258 ALA A N 1
ATOM 1471 C CA . ALA A 1 187 ? 28.344 11.013 66.936 1.00 39.84 258 ALA A CA 1
ATOM 1472 C C . ALA A 1 187 ? 28.558 11.022 65.425 1.00 41.76 258 ALA A C 1
ATOM 1473 O O . ALA A 1 187 ? 27.759 11.606 64.681 1.00 40.75 258 ALA A O 1
ATOM 1475 N N . GLN A 1 188 ? 29.624 10.377 64.947 1.00 44.83 259 GLN A N 1
ATOM 1476 C CA . GLN A 1 188 ? 29.854 10.325 63.507 1.00 46.87 259 GLN A CA 1
ATOM 1477 C C . GLN A 1 188 ? 28.706 9.630 62.787 1.00 45.17 259 GLN A C 1
ATOM 1478 O O . GLN A 1 188 ? 28.276 10.076 61.717 1.00 46.06 259 GLN A O 1
ATOM 1484 N N . LYS A 1 189 ? 28.177 8.550 63.366 1.00 44.18 260 LYS A N 1
ATOM 1485 C CA . LYS A 1 189 ? 27.073 7.854 62.712 1.00 44.82 260 LYS A CA 1
ATOM 1486 C C . LYS A 1 189 ? 25.778 8.649 62.810 1.00 44.12 260 LYS A C 1
ATOM 1487 O O . LYS A 1 189 ? 25.030 8.747 61.831 1.00 49.34 260 LYS A O 1
ATOM 1493 N N . GLU A 1 190 ? 25.491 9.227 63.978 1.00 39.44 261 GLU A N 1
ATOM 1494 C CA . GLU A 1 190 ? 24.204 9.887 64.163 1.00 41.73 261 GLU A CA 1
ATOM 1495 C C . GLU A 1 190 ? 24.144 11.242 63.463 1.00 41.29 261 GLU A C 1
ATOM 1496 O O . GLU A 1 190 ? 23.093 11.621 62.934 1.00 43.54 261 GLU A O 1
ATOM 1502 N N . PHE A 1 191 ? 25.251 11.984 63.450 1.00 36.89 262 PHE A N 1
ATOM 1503 C CA . PHE A 1 191 ? 25.229 13.359 62.972 1.00 41.22 262 PHE A CA 1
ATOM 1504 C C . PHE A 1 191 ? 25.829 13.546 61.586 1.00 43.33 262 PHE A C 1
ATOM 1505 O O . PHE A 1 191 ? 25.500 14.536 60.924 1.00 49.71 262 PHE A O 1
ATOM 1513 N N . LEU A 1 192 ? 26.700 12.644 61.131 1.00 40.59 263 LEU A N 1
ATOM 1514 C CA . LEU A 1 192 ? 27.413 12.843 59.876 1.00 41.03 263 LEU A CA 1
ATOM 1515 C C . LEU A 1 192 ? 27.005 11.883 58.770 1.00 41.95 263 LEU A C 1
ATOM 1516 O O . LEU A 1 192 ? 27.410 12.091 57.621 1.00 43.31 263 LEU A O 1
ATOM 1521 N N . SER A 1 193 ? 26.230 10.843 59.074 1.00 37.97 264 SER A N 1
ATOM 1522 C CA . SER A 1 193 ? 25.858 9.861 58.064 1.00 41.18 264 SER A CA 1
ATOM 1523 C C . SER A 1 193 ? 24.657 10.288 57.234 1.00 41.60 264 SER A C 1
ATOM 1524 O O . SER A 1 193 ? 24.392 9.672 56.196 1.00 42.70 264 SER A O 1
ATOM 1527 N N . LYS A 1 194 ? 23.935 11.312 57.663 1.00 35.61 265 LYS A N 1
ATOM 1528 C CA . LYS A 1 194 ? 22.740 11.796 57.007 1.00 37.60 265 LYS A CA 1
ATOM 1529 C C . LYS A 1 194 ? 22.971 13.196 56.449 1.00 36.48 265 LYS A C 1
ATOM 1530 O O . LYS A 1 194 ? 23.812 13.942 56.959 1.00 34.32 265 LYS A O 1
ATOM 1536 N N . PRO A 1 195 ? 22.255 13.579 55.396 1.00 38.03 266 PRO A N 1
ATOM 1537 C CA . PRO A 1 195 ? 22.355 14.955 54.906 1.00 35.84 266 PRO A CA 1
ATOM 1538 C C . PRO A 1 195 ? 21.769 15.915 55.923 1.00 37.60 266 PRO A C 1
ATOM 1539 O O . PRO A 1 195 ? 20.838 15.582 56.657 1.00 37.12 266 PRO A O 1
ATOM 1543 N N . LYS A 1 196 ? 22.319 17.120 55.959 1.00 36.55 267 LYS A N 1
ATOM 1544 C CA . LYS A 1 196 ? 21.782 18.189 56.788 1.00 36.85 267 LYS A CA 1
ATOM 1545 C C . LYS A 1 196 ? 20.978 19.126 55.894 1.00 39.45 267 LYS A C 1
ATOM 1546 O O . LYS A 1 196 ? 21.550 19.893 55.111 1.00 36.05 267 LYS A O 1
ATOM 1552 N N . PHE A 1 197 ? 19.656 19.057 56.006 1.00 37.19 268 PHE A N 1
ATOM 1553 C CA . PHE A 1 197 ? 18.807 20.007 55.309 1.00 39.43 268 PHE A CA 1
ATOM 1554 C C . PHE A 1 197 ? 18.923 21.382 55.960 1.00 41.45 268 PHE A C 1
ATOM 1555 O O . PHE A 1 197 ? 19.363 21.521 57.105 1.00 39.19 268 PHE A O 1
ATOM 1563 N N . SER A 1 198 ? 18.530 22.410 55.208 1.00 43.34 269 SER A N 1
ATOM 1564 C CA . SER A 1 198 ? 18.479 23.780 55.726 1.00 44.34 269 SER A CA 1
ATOM 1565 C C . SER A 1 198 ? 19.853 24.253 56.195 1.00 42.07 269 SER A C 1
ATOM 1566 O O . SER A 1 198 ? 19.982 24.926 57.219 1.00 43.72 269 SER A O 1
ATOM 1569 N N . HIS A 1 199 ? 20.891 23.884 55.453 1.00 35.86 270 HIS A N 1
ATOM 1570 C CA . HIS A 1 199 ? 22.227 24.397 55.703 1.00 39.11 270 HIS A CA 1
ATOM 1571 C C . HIS A 1 199 ? 22.386 25.730 54.985 1.00 42.07 270 HIS A C 1
ATOM 1572 O O . HIS A 1 199 ? 21.995 25.863 53.821 1.00 40.93 270 HIS A O 1
ATOM 1579 N N . HIS A 1 200 ? 22.950 26.713 55.678 1.00 38.26 271 HIS A N 1
ATOM 1580 C CA . HIS A 1 200 ? 23.205 28.027 55.095 1.00 46.34 271 HIS A CA 1
ATOM 1581 C C . HIS A 1 200 ? 24.703 28.125 54.828 1.00 44.33 271 HIS A C 1
ATOM 1582 O O . HIS A 1 200 ? 25.485 28.441 55.728 1.00 44.53 271 HIS A O 1
ATOM 1589 N N . LEU A 1 201 ? 25.098 27.844 53.591 1.00 38.59 272 LEU A N 1
ATOM 1590 C CA . LEU A 1 201 ? 26.501 27.913 53.211 1.00 39.86 272 LEU A CA 1
ATOM 1591 C C . LEU A 1 201 ? 26.919 29.366 53.024 1.00 41.02 272 LEU A C 1
ATOM 1592 O O . LEU A 1 201 ? 26.257 30.124 52.308 1.00 43.33 272 LEU A O 1
ATOM 1597 N N . GLN A 1 202 ? 28.034 29.766 53.693 1.00 43.27 273 GLN A N 1
ATOM 1598 C CA . GLN A 1 202 ? 28.536 31.117 53.490 1.00 48.17 273 GLN A CA 1
ATOM 1599 C C . GLN A 1 202 ? 29.531 31.144 52.334 1.00 46.43 273 GLN A C 1
ATOM 1600 O O . GLN A 1 202 ? 30.258 30.170 52.114 1.00 44.70 273 GLN A O 1
ATOM 1606 N N . PRO A 1 203 ? 29.573 32.244 51.577 1.00 50.73 274 PRO A N 1
ATOM 1607 C CA . PRO A 1 203 ? 30.511 32.315 50.439 1.00 54.26 274 PRO A CA 1
ATOM 1608 C C . PRO A 1 203 ? 31.956 32.023 50.814 1.00 51.83 274 PRO A C 1
ATOM 1609 O O . PRO A 1 203 ? 32.650 31.321 50.068 1.00 50.29 274 PRO A O 1
ATOM 1613 N N . GLU A 1 204 ? 32.423 32.521 51.961 1.00 52.11 275 GLU A N 1
ATOM 1614 C CA . GLU A 1 204 ? 33.810 32.304 52.360 1.00 58.58 275 GLU A CA 1
ATOM 1615 C C . GLU A 1 204 ? 34.112 30.851 52.700 1.00 54.33 275 GLU A C 1
ATOM 1616 O O . GLU A 1 204 ? 35.287 30.500 52.839 1.00 55.52 275 GLU A O 1
ATOM 1622 N N . ASP A 1 205 ? 33.098 30.001 52.835 1.00 50.06 276 ASP A N 1
ATOM 1623 C CA . ASP A 1 205 ? 33.319 28.586 53.097 1.00 45.57 276 ASP A CA 1
ATOM 1624 C C . ASP A 1 205 ? 33.372 27.745 51.826 1.00 43.79 276 ASP A C 1
ATOM 1625 O O . ASP A 1 205 ? 33.607 26.535 51.913 1.00 44.78 276 ASP A O 1
ATOM 1630 N N . CYS A 1 206 ? 33.177 28.346 50.654 1.00 44.43 277 CYS A N 1
ATOM 1631 C CA . CYS A 1 206 ? 33.391 27.626 49.405 1.00 48.05 277 CYS A CA 1
ATOM 1632 C C . CYS A 1 206 ? 34.885 27.460 49.150 1.00 47.12 277 CYS A C 1
ATOM 1633 O O . CYS A 1 206 ? 35.649 28.428 49.222 1.00 48.46 277 CYS A O 1
ATOM 1636 N N . LEU A 1 207 ? 35.304 26.230 48.862 1.00 45.14 278 LEU A N 1
ATOM 1637 C CA . LEU A 1 207 ? 36.703 25.942 48.575 1.00 40.88 278 LEU A CA 1
ATOM 1638 C C . LEU A 1 207 ? 37.036 26.048 47.096 1.00 44.63 278 LEU A C 1
ATOM 1639 O O . LEU A 1 207 ? 38.219 26.041 46.738 1.00 46.62 278 LEU A O 1
ATOM 1644 N N . SER A 1 208 ? 36.029 26.146 46.237 1.00 44.76 279 SER A N 1
ATOM 1645 C CA . SER A 1 208 ? 36.237 26.286 44.804 1.00 46.84 279 SER A CA 1
ATOM 1646 C C . SER A 1 208 ? 35.008 26.973 44.226 1.00 48.95 279 SER A C 1
ATOM 1647 O O . SER A 1 208 ? 34.071 27.326 44.951 1.00 49.69 279 SER A O 1
ATOM 1650 N N . THR A 1 209 ? 35.024 27.176 42.919 1.00 45.54 280 THR A N 1
ATOM 1651 C CA . THR A 1 209 ? 33.845 27.678 42.230 1.00 44.57 280 THR A CA 1
ATOM 1652 C C . THR A 1 209 ? 32.829 26.552 42.089 1.00 46.14 280 THR A C 1
ATOM 1653 O O . THR A 1 209 ? 33.190 25.451 41.657 1.00 45.87 280 THR A O 1
ATOM 1657 N N . PRO A 1 210 ? 31.571 26.771 42.469 1.00 44.62 281 PRO A N 1
ATOM 1658 C CA . PRO A 1 210 ? 30.569 25.710 42.324 1.00 43.21 281 PRO A CA 1
ATOM 1659 C C . PRO A 1 210 ? 30.404 25.313 40.867 1.00 42.41 281 PRO A C 1
ATOM 1660 O O . PRO A 1 210 ? 30.613 26.115 39.954 1.00 41.68 281 PRO A O 1
ATOM 1664 N N . ALA A 1 211 ? 30.040 24.051 40.653 1.00 43.18 282 ALA A N 1
ATOM 1665 C CA . ALA A 1 211 ? 29.865 23.518 39.310 1.00 45.51 282 ALA A CA 1
ATOM 1666 C C . ALA A 1 211 ? 28.520 22.816 39.196 1.00 42.75 282 ALA A C 1
ATOM 1667 O O . ALA A 1 211 ? 28.066 22.162 40.140 1.00 38.96 282 ALA A O 1
ATOM 1669 N N . ASP A 1 212 ? 27.882 22.967 38.039 1.00 45.78 283 ASP A N 1
ATOM 1670 C CA . ASP A 1 212 ? 26.686 22.200 37.730 1.00 43.57 283 ASP A CA 1
ATOM 1671 C C . ASP A 1 212 ? 27.101 20.783 37.354 1.00 44.07 283 ASP A C 1
ATOM 1672 O O . ASP A 1 212 ? 27.973 20.591 36.503 1.00 49.96 283 ASP A O 1
ATOM 1677 N N . VAL A 1 213 ? 26.499 19.791 38.005 1.00 39.83 284 VAL A N 1
ATOM 1678 C CA . VAL A 1 213 ? 26.894 18.406 37.812 1.00 40.10 284 VAL A CA 1
ATOM 1679 C C . VAL A 1 213 ? 25.832 17.588 37.084 1.00 40.65 284 VAL A C 1
ATOM 1680 O O . VAL A 1 213 ? 26.180 16.635 36.379 1.00 38.92 284 VAL A O 1
ATOM 1684 N N . ILE A 1 214 ? 24.554 17.928 37.234 1.00 43.59 285 ILE A N 1
ATOM 1685 C CA . ILE A 1 214 ? 23.452 17.234 36.579 1.00 42.18 285 ILE A CA 1
ATOM 1686 C C . ILE A 1 214 ? 22.510 18.290 36.020 1.00 42.32 285 ILE A C 1
ATOM 1687 O O . ILE A 1 214 ? 22.209 19.276 36.700 1.00 40.82 285 ILE A O 1
ATOM 1692 N N . THR A 1 215 ? 22.070 18.104 34.779 1.00 42.07 286 THR A N 1
ATOM 1693 C CA . THR A 1 215 ? 21.144 19.028 34.136 1.00 43.50 286 THR A CA 1
ATOM 1694 C C . THR A 1 215 ? 19.977 18.239 33.562 1.00 42.60 286 THR A C 1
ATOM 1695 O O . THR A 1 215 ? 20.180 17.223 32.889 1.00 40.67 286 THR A O 1
ATOM 1699 N N . LEU A 1 216 ? 18.761 18.700 33.840 1.00 40.91 287 LEU A N 1
ATOM 1700 C CA . LEU A 1 216 ? 17.541 18.032 33.407 1.00 39.37 287 LEU A CA 1
ATOM 1701 C C . LEU A 1 216 ? 16.842 18.894 32.367 1.00 41.99 287 LEU A C 1
ATOM 1702 O O . LEU A 1 216 ? 16.578 20.075 32.614 1.00 39.51 287 LEU A O 1
ATOM 1707 N N . ASP A 1 217 ? 16.562 18.303 31.206 1.00 41.84 288 ASP A N 1
ATOM 1708 C CA . ASP A 1 217 ? 15.812 18.951 30.133 1.00 41.66 288 ASP A CA 1
ATOM 1709 C C . ASP A 1 217 ? 14.357 18.518 30.270 1.00 41.23 288 ASP A C 1
ATOM 1710 O O . ASP A 1 217 ? 14.019 17.362 29.997 1.00 39.99 288 ASP A O 1
ATOM 1715 N N . MET A 1 218 ? 13.493 19.449 30.676 1.00 39.55 289 MET A N 1
ATOM 1716 C CA . MET A 1 218 ? 12.134 19.087 31.063 1.00 39.95 289 MET A CA 1
ATOM 1717 C C . MET A 1 218 ? 11.259 18.652 29.893 1.00 41.09 289 MET A C 1
ATOM 1718 O O . MET A 1 218 ? 10.170 18.115 30.126 1.00 39.30 289 MET A O 1
ATOM 1723 N N . VAL A 1 219 ? 11.700 18.850 28.655 1.00 39.55 290 VAL A N 1
ATOM 1724 C CA . VAL A 1 219 ? 10.923 18.399 27.505 1.00 43.31 290 VAL A CA 1
ATOM 1725 C C . VAL A 1 219 ? 11.274 16.966 27.124 1.00 42.70 290 VAL A C 1
ATOM 1726 O O . VAL A 1 219 ? 10.399 16.188 26.736 1.00 47.18 290 VAL A O 1
ATOM 1730 N N . THR A 1 220 ? 12.543 16.583 27.261 1.00 41.76 291 THR A N 1
ATOM 1731 C CA . THR A 1 220 ? 13.024 15.298 26.775 1.00 41.30 291 THR A CA 1
ATOM 1732 C C . THR A 1 220 ? 13.245 14.264 27.873 1.00 44.05 291 THR A C 1
ATOM 1733 O O . THR A 1 220 ? 13.384 13.077 27.560 1.00 46.04 291 THR A O 1
ATOM 1737 N N . ILE A 1 221 ? 13.293 14.673 29.142 1.00 38.19 292 ILE A N 1
ATOM 1738 C CA . ILE A 1 221 ? 13.563 13.720 30.211 1.00 34.37 292 ILE A CA 1
ATOM 1739 C C . ILE A 1 221 ? 12.371 12.785 30.382 1.00 34.61 292 ILE A C 1
ATOM 1740 O O . ILE A 1 221 ? 11.209 13.181 30.206 1.00 33.23 292 ILE A O 1
ATOM 1745 N N . GLN A 1 222 ? 12.656 11.526 30.697 1.00 35.14 293 GLN A N 1
ATOM 1746 C CA . GLN A 1 222 ? 11.633 10.507 30.872 1.00 38.17 293 GLN A CA 1
ATOM 1747 C C . GLN A 1 222 ? 11.659 9.999 32.307 1.00 37.98 293 GLN A C 1
ATOM 1748 O O . GLN A 1 222 ? 12.669 10.113 33.007 1.00 33.63 293 GLN A O 1
ATOM 1754 N N . VAL A 1 223 ? 10.531 9.430 32.741 1.00 34.63 294 VAL A N 1
ATOM 1755 C CA . VAL A 1 223 ? 10.446 8.909 34.104 1.00 38.53 294 VAL A CA 1
ATOM 1756 C C . VAL A 1 223 ? 11.557 7.898 34.366 1.00 36.19 294 VAL A C 1
ATOM 1757 O O . VAL A 1 223 ? 12.156 7.881 35.448 1.00 35.01 294 VAL A O 1
ATOM 1761 N N . SER A 1 224 ? 11.871 7.059 33.375 1.00 32.30 295 SER A N 1
ATOM 1762 C CA . SER A 1 224 ? 12.918 6.057 33.552 1.00 38.45 295 SER A CA 1
ATOM 1763 C C . SER A 1 224 ? 14.295 6.676 33.755 1.00 39.92 295 SER A C 1
ATOM 1764 O O . SER A 1 224 ? 15.169 6.030 34.344 1.00 41.77 295 SER A O 1
ATOM 1767 N N . ASP A 1 225 ? 14.514 7.908 33.288 1.00 36.77 296 ASP A N 1
ATOM 1768 C CA . ASP A 1 225 ? 15.787 8.580 33.536 1.00 35.45 296 ASP A CA 1
ATOM 1769 C C . ASP A 1 225 ? 15.994 8.943 35.001 1.00 36.51 296 ASP A C 1
ATOM 1770 O O . ASP A 1 225 ? 17.116 9.292 35.383 1.00 37.72 296 ASP A O 1
ATOM 1775 N N . LEU A 1 226 ? 14.951 8.884 35.825 1.00 37.14 297 LEU A N 1
ATOM 1776 C CA . LEU A 1 226 ? 15.038 9.361 37.198 1.00 36.53 297 LEU A CA 1
ATOM 1777 C C . LEU A 1 226 ? 15.525 8.304 38.179 1.00 36.94 297 LEU A C 1
ATOM 1778 O O . LEU A 1 226 ? 15.841 8.651 39.324 1.00 33.67 297 LEU A O 1
ATOM 1783 N N . GLU A 1 227 ? 15.589 7.034 37.766 1.00 33.08 298 GLU A N 1
ATOM 1784 C CA . GLU A 1 227 ? 16.026 5.980 38.678 1.00 35.65 298 GLU A CA 1
ATOM 1785 C C . GLU A 1 227 ? 17.459 6.204 39.142 1.00 37.07 298 GLU A C 1
ATOM 1786 O O . GLU A 1 227 ? 17.796 5.929 40.302 1.00 31.63 298 GLU A O 1
ATOM 1792 N N . ARG A 1 228 ? 18.317 6.693 38.248 1.00 34.22 299 ARG A N 1
ATOM 1793 C CA . ARG A 1 228 ? 19.733 6.873 38.557 1.00 38.72 299 ARG A CA 1
ATOM 1794 C C . ARG A 1 228 ? 20.236 8.073 37.768 1.00 37.38 299 ARG A C 1
ATOM 1795 O O . ARG A 1 228 ? 20.298 8.027 36.536 1.00 35.36 299 ARG A O 1
ATOM 1803 N N . LEU A 1 229 ? 20.580 9.143 38.471 1.00 34.01 300 LEU A N 1
ATOM 1804 C CA . LEU A 1 229 ? 21.149 10.335 37.860 1.00 35.66 300 LEU A CA 1
ATOM 1805 C C . LEU A 1 229 ? 22.591 10.473 38.322 1.00 38.95 300 LEU A C 1
ATOM 1806 O O . LEU A 1 229 ? 22.882 10.315 39.513 1.00 40.21 300 LEU A O 1
ATOM 1811 N N . LYS A 1 230 ? 23.494 10.748 37.384 1.00 38.12 301 LYS A N 1
ATOM 1812 C CA . LYS A 1 230 ? 24.914 10.799 37.699 1.00 41.25 301 LYS A CA 1
ATOM 1813 C C . LYS A 1 230 ? 25.568 11.993 37.020 1.00 39.46 301 LYS A C 1
ATOM 1814 O O . LYS A 1 230 ? 25.213 12.356 35.896 1.00 38.63 301 LYS A O 1
ATOM 1820 N N . GLY A 1 231 ? 26.522 12.600 37.715 1.00 38.51 302 GLY A N 1
ATOM 1821 C CA . GLY A 1 231 ? 27.325 13.655 37.134 1.00 39.16 302 GLY A CA 1
ATOM 1822 C C . GLY A 1 231 ? 28.759 13.622 37.622 1.00 40.40 302 GLY A C 1
ATOM 1823 O O . GLY A 1 231 ? 29.018 13.332 38.793 1.00 40.68 302 GLY A O 1
ATOM 1824 N N . GLU A 1 232 ? 29.698 13.912 36.731 1.00 39.54 303 GLU A N 1
ATOM 1825 C CA . GLU A 1 232 ? 31.103 14.011 37.084 1.00 47.51 303 GLU A CA 1
ATOM 1826 C C . GLU A 1 232 ? 31.446 15.434 37.504 1.00 46.06 303 GLU A C 1
ATOM 1827 O O . GLU A 1 232 ? 30.772 16.399 37.137 1.00 45.84 303 GLU A O 1
ATOM 1833 N N . PHE A 1 233 ? 32.522 15.557 38.276 1.00 45.82 304 PHE A N 1
ATOM 1834 C CA . PHE A 1 233 ? 33.007 16.866 38.678 1.00 46.06 304 PHE A CA 1
ATOM 1835 C C . PHE A 1 233 ? 34.512 16.805 38.881 1.00 43.35 304 PHE A C 1
ATOM 1836 O O . PHE A 1 233 ? 35.082 15.745 39.153 1.00 44.57 304 PHE A O 1
ATOM 1844 N N . THR A 1 234 ? 35.146 17.966 38.748 1.00 42.49 305 THR A N 1
ATOM 1845 C CA . THR A 1 234 ? 36.539 18.145 39.132 1.00 47.77 305 THR A CA 1
ATOM 1846 C C . THR A 1 234 ? 36.709 19.577 39.615 1.00 48.84 305 THR A C 1
ATOM 1847 O O . THR A 1 234 ? 36.383 20.523 38.892 1.00 47.75 305 THR A O 1
ATOM 1851 N N . PHE A 1 235 ? 37.199 19.732 40.840 1.00 47.44 306 PHE A N 1
ATOM 1852 C CA . PHE A 1 235 ? 37.342 21.038 41.465 1.00 47.84 306 PHE A CA 1
ATOM 1853 C C . PHE A 1 235 ? 38.811 21.336 41.705 1.00 49.72 306 PHE A C 1
ATOM 1854 O O . PHE A 1 235 ? 39.536 20.503 42.256 1.00 53.64 306 PHE A O 1
ATOM 1862 N N . THR A 1 236 ? 39.243 22.520 41.290 1.00 47.73 307 THR A N 1
ATOM 1863 C CA . THR A 1 236 ? 40.532 23.053 41.705 1.00 50.19 307 THR A CA 1
ATOM 1864 C C . THR A 1 236 ? 40.306 23.930 42.927 1.00 51.60 307 THR A C 1
ATOM 1865 O O . THR A 1 236 ? 39.606 24.946 42.843 1.00 52.96 307 THR A O 1
ATOM 1869 N N . VAL A 1 237 ? 40.882 23.521 44.060 1.00 51.83 308 VAL A N 1
ATOM 1870 C CA . VAL A 1 237 ? 40.747 24.280 45.297 1.00 51.95 308 VAL A CA 1
ATOM 1871 C C . VAL A 1 237 ? 41.385 25.652 45.127 1.00 54.63 308 VAL A C 1
ATOM 1872 O O . VAL A 1 237 ? 42.559 25.768 44.752 1.00 59.23 308 VAL A 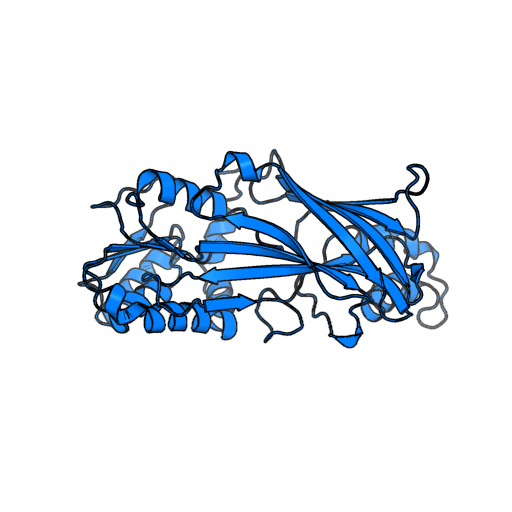O 1
ATOM 1876 N N . GLU A 1 238 ? 40.610 26.706 45.400 1.00 54.83 309 GLU A N 1
ATOM 1877 C CA . GLU A 1 238 ? 41.056 28.071 45.140 1.00 59.98 309 GLU A CA 1
ATOM 1878 C C . GLU A 1 238 ? 41.631 28.777 46.363 1.00 66.26 309 GLU A C 1
ATOM 1879 O O . GLU A 1 238 ? 42.343 29.775 46.203 1.00 69.86 309 GLU A O 1
ATOM 1885 N N . LYS A 1 239 ? 41.347 28.288 47.568 1.00 67.34 310 LYS A N 1
ATOM 1886 C CA . LYS A 1 239 ? 41.913 28.832 48.795 1.00 69.09 310 LYS A CA 1
ATOM 1887 C C . LYS A 1 239 ? 42.235 27.681 49.735 1.00 67.37 310 LYS A C 1
ATOM 1888 O O . LYS A 1 239 ? 41.494 26.697 49.799 1.00 67.34 310 LYS A O 1
ATOM 1894 N N . SER A 1 240 ? 43.347 27.799 50.453 1.00 64.05 311 SER A N 1
ATOM 1895 C CA . SER A 1 240 ? 43.697 26.778 51.428 1.00 63.10 311 SER A CA 1
ATOM 1896 C C . SER A 1 240 ? 42.665 26.755 52.549 1.00 57.43 311 SER A C 1
ATOM 1897 O O . SER A 1 240 ? 42.202 27.802 53.011 1.00 56.97 311 SER A O 1
ATOM 1900 N N . GLY A 1 241 ? 42.287 25.557 52.974 1.00 53.82 312 GLY A N 1
ATOM 1901 C CA . GLY A 1 241 ? 41.280 25.441 54.009 1.00 50.13 312 GLY A CA 1
ATOM 1902 C C . GLY A 1 241 ? 41.027 24.001 54.387 1.00 50.62 312 GLY A C 1
ATOM 1903 O O . GLY A 1 241 ? 41.866 23.127 54.165 1.00 56.19 312 GLY A O 1
ATOM 1904 N N . MET A 1 242 ? 39.851 23.763 54.961 1.00 48.74 313 MET A N 1
ATOM 1905 C CA . MET A 1 242 ? 39.473 22.455 55.478 1.00 48.47 313 MET A CA 1
ATOM 1906 C C . MET A 1 242 ? 38.322 21.894 54.654 1.00 47.80 313 MET A C 1
ATOM 1907 O O . MET A 1 242 ? 37.271 22.530 54.530 1.00 46.77 313 MET A O 1
ATOM 1912 N N . PHE A 1 243 ? 38.529 20.703 54.094 1.00 47.37 314 PHE A N 1
ATOM 1913 C CA . PHE A 1 243 ? 37.534 20.011 53.274 1.00 43.95 314 PHE A CA 1
ATOM 1914 C C . PHE A 1 243 ? 36.647 19.191 54.206 1.00 41.12 314 PHE A C 1
ATOM 1915 O O . PHE A 1 243 ? 36.968 18.058 54.566 1.00 40.84 314 PHE A O 1
ATOM 1923 N N . HIS A 1 244 ? 35.516 19.773 54.608 1.00 42.33 315 HIS A N 1
ATOM 1924 C CA . HIS A 1 244 ? 34.573 19.085 55.487 1.00 41.60 315 HIS A CA 1
ATOM 1925 C C . HIS A 1 244 ? 33.530 18.269 54.732 1.00 42.18 315 HIS A C 1
ATOM 1926 O O . HIS A 1 244 ? 32.977 17.313 55.295 1.00 37.71 315 HIS A O 1
ATOM 1933 N N . GLY A 1 245 ? 33.233 18.628 53.487 1.00 41.93 316 GLY A N 1
ATOM 1934 C CA . GLY A 1 245 ? 32.224 17.905 52.736 1.00 42.70 316 GLY A CA 1
ATOM 1935 C C . GLY A 1 245 ? 31.784 18.687 51.514 1.00 40.57 316 GLY A C 1
ATOM 1936 O O . GLY A 1 245 ? 32.503 19.562 51.029 1.00 38.21 316 GLY A O 1
ATOM 1937 N N . PHE A 1 246 ? 30.589 18.350 51.029 1.00 39.55 317 PHE A N 1
ATOM 1938 C CA . PHE A 1 246 ? 29.991 18.977 49.858 1.00 40.61 317 PHE A CA 1
ATOM 1939 C C . PHE A 1 246 ? 28.674 19.643 50.236 1.00 36.67 317 PHE A C 1
ATOM 1940 O O . PHE A 1 246 ? 27.893 19.094 51.020 1.00 34.10 317 PHE A O 1
ATOM 1948 N N . THR A 1 247 ? 28.430 20.822 49.673 1.00 35.23 318 THR A N 1
ATOM 1949 C CA . THR A 1 247 ? 27.141 21.490 49.769 1.00 37.14 318 THR A CA 1
ATOM 1950 C C . THR A 1 247 ? 26.456 21.433 48.409 1.00 34.05 318 THR A C 1
ATOM 1951 O O . THR A 1 247 ? 27.096 21.632 47.374 1.00 32.66 318 THR A O 1
ATOM 1955 N N . VAL A 1 248 ? 25.158 21.141 48.413 1.00 37.37 319 VAL A N 1
ATOM 1956 C CA . VAL A 1 248 ? 24.394 20.912 47.192 1.00 36.58 319 VAL A CA 1
ATOM 1957 C C . VAL A 1 248 ? 23.196 21.853 47.169 1.00 35.43 319 VAL A C 1
ATOM 1958 O O . VAL A 1 248 ? 22.568 22.101 48.205 1.00 33.97 319 VAL A O 1
ATOM 1962 N N . TRP A 1 249 ? 22.894 22.389 45.991 1.00 33.58 320 TRP A N 1
ATOM 1963 C CA . TRP A 1 249 ? 21.673 23.154 45.765 1.00 34.13 320 TRP A CA 1
ATOM 1964 C C . TRP A 1 249 ? 21.261 22.952 44.309 1.00 34.01 320 TRP A C 1
ATOM 1965 O O . TRP A 1 249 ? 21.838 22.125 43.594 1.00 34.73 320 TRP A O 1
ATOM 1976 N N . PHE A 1 250 ? 20.258 23.705 43.862 1.00 32.54 321 PHE A N 1
ATOM 1977 C CA . PHE A 1 250 ? 19.766 23.564 42.498 1.00 32.20 321 PHE A CA 1
ATOM 1978 C C . PHE A 1 250 ? 19.371 24.925 41.944 1.00 36.62 321 PHE A C 1
ATOM 1979 O O . PHE A 1 250 ? 19.213 25.905 42.679 1.00 37.60 321 PHE A O 1
ATOM 1987 N N . SER A 1 251 ? 19.209 24.960 40.622 1.00 34.11 322 SER A N 1
ATOM 1988 C CA . SER A 1 251 ? 18.661 26.093 39.894 1.00 39.11 322 SER A CA 1
ATOM 1989 C C . SER A 1 251 ? 17.537 25.604 38.992 1.00 36.86 322 SER A C 1
ATOM 1990 O O . SER A 1 251 ? 17.538 24.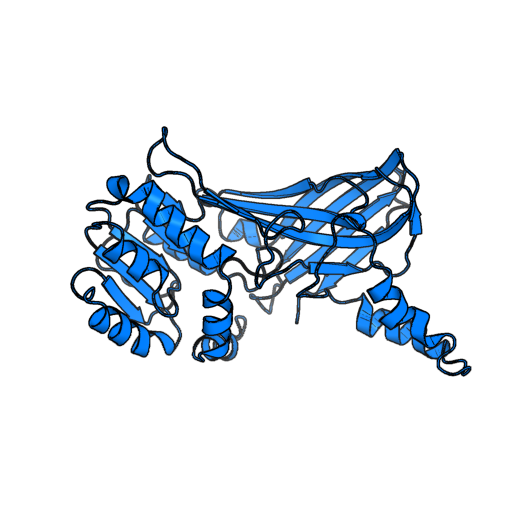456 38.546 1.00 39.79 322 SER A O 1
ATOM 1993 N N . ALA A 1 252 ? 16.580 26.485 38.722 1.00 36.45 323 ALA A N 1
ATOM 1994 C CA . ALA A 1 252 ? 15.499 26.199 37.790 1.00 37.31 323 ALA A CA 1
ATOM 1995 C C . ALA A 1 252 ? 15.399 27.340 36.789 1.00 39.30 323 ALA A C 1
ATOM 1996 O O . ALA A 1 252 ? 15.495 28.513 37.162 1.00 39.51 323 ALA A O 1
ATOM 1998 N N . HIS A 1 253 ? 15.212 26.996 35.519 1.00 38.45 324 HIS A N 1
ATOM 1999 C CA . HIS A 1 253 ? 15.218 27.973 34.440 1.00 44.63 324 HIS A CA 1
ATOM 2000 C C . HIS A 1 253 ? 13.874 27.969 33.725 1.00 41.76 324 HIS A C 1
ATOM 2001 O O . HIS A 1 253 ? 13.261 26.912 33.541 1.00 39.21 324 HIS A O 1
ATOM 2008 N N . PHE A 1 254 ? 13.422 29.160 33.331 1.00 38.46 325 PHE A N 1
ATOM 2009 C CA . PHE A 1 254 ? 12.100 29.363 32.737 1.00 37.74 325 PHE A CA 1
ATOM 2010 C C . PHE A 1 254 ? 12.282 30.057 31.386 1.00 41.34 325 PHE A C 1
ATOM 2011 O O . PHE A 1 254 ? 12.433 31.280 31.320 1.00 39.32 325 PHE A O 1
ATOM 2019 N N . GLN A 1 255 ? 12.268 29.270 30.316 1.00 40.71 326 GLN A N 1
ATOM 2020 C CA . GLN A 1 255 ? 12.454 29.803 28.972 1.00 43.72 326 GLN A CA 1
ATOM 2021 C C . GLN A 1 255 ? 11.257 30.658 28.559 1.00 41.60 326 GLN A C 1
ATOM 2022 O O . GLN A 1 255 ? 10.105 30.312 28.830 1.00 41.66 326 GLN A O 1
ATOM 2028 N N . CYS A 1 256 ? 11.530 31.787 27.907 1.00 44.38 327 CYS A N 1
ATOM 2029 C CA . CYS A 1 256 ? 10.441 32.628 27.426 1.00 42.84 327 CYS A CA 1
ATOM 2030 C C . CYS A 1 256 ? 9.665 31.910 26.329 1.00 42.86 327 CYS A C 1
ATOM 2031 O O . CYS A 1 256 ? 10.220 31.126 25.557 1.00 43.60 327 CYS A O 1
ATOM 2034 N N . LEU A 1 257 ? 8.357 32.170 26.277 1.00 43.03 328 LEU A N 1
ATOM 2035 C CA . LEU A 1 257 ? 7.518 31.555 25.253 1.00 44.42 328 LEU A CA 1
ATOM 2036 C C . LEU A 1 257 ? 7.906 31.994 23.847 1.00 48.92 328 LEU A C 1
ATOM 2037 O O . LEU A 1 257 ? 7.572 31.301 22.879 1.00 49.68 328 LEU A O 1
ATOM 2042 N N . GLU A 1 258 ? 8.604 33.120 23.713 1.00 47.76 329 GLU A N 1
ATOM 2043 C CA . GLU A 1 258 ? 9.063 33.626 22.427 1.00 56.95 329 GLU A CA 1
ATOM 2044 C C . GLU A 1 258 ? 10.586 33.661 22.415 1.00 66.38 329 GLU A C 1
ATOM 2045 O O . GLU A 1 258 ? 11.214 34.028 23.414 1.00 61.58 329 GLU A O 1
ATOM 2051 N N . GLU A 1 259 ? 11.166 33.273 21.274 1.00 74.94 330 GLU A N 1
ATOM 2052 C CA . GLU A 1 259 ? 12.617 33.131 21.156 1.00 85.35 330 GLU A CA 1
ATOM 2053 C C . GLU A 1 259 ? 13.353 34.402 21.565 1.00 87.07 330 GLU A C 1
ATOM 2054 O O . GLU A 1 259 ? 14.399 34.343 22.222 1.00 86.22 330 GLU A O 1
ATOM 2060 N N . ASP A 1 260 ? 12.816 35.559 21.196 1.00 91.60 331 ASP A N 1
ATOM 2061 C CA . ASP A 1 260 ? 13.441 36.846 21.467 1.00 96.70 331 ASP A CA 1
ATOM 2062 C C . ASP A 1 260 ? 13.218 37.335 22.893 1.00 92.18 331 ASP A C 1
ATOM 2063 O O . ASP A 1 260 ? 13.399 38.530 23.155 1.00 92.76 331 ASP A O 1
ATOM 2068 N N . GLY A 1 261 ? 12.846 36.458 23.821 1.00 87.04 332 GLY A N 1
ATOM 2069 C CA . GLY A 1 261 ? 12.356 36.899 25.104 1.00 83.97 332 GLY A CA 1
ATOM 2070 C C . GLY A 1 261 ? 13.298 36.681 26.270 1.00 81.17 332 GLY A C 1
ATOM 2071 O O . GLY A 1 261 ? 14.326 36.004 26.168 1.00 80.98 332 GLY A O 1
ATOM 2072 N N . PRO A 1 262 ? 12.944 37.264 27.418 1.00 77.16 333 PRO A N 1
ATOM 2073 C CA . PRO A 1 262 ? 13.779 37.127 28.620 1.00 73.48 333 PRO A CA 1
ATOM 2074 C C . PRO A 1 262 ? 13.603 35.761 29.273 1.00 66.95 333 PRO A C 1
ATOM 2075 O O . PRO A 1 262 ? 12.481 35.286 29.464 1.00 60.42 333 PRO A O 1
ATOM 2079 N N . SER A 1 263 ? 14.725 35.135 29.620 1.00 65.90 334 SER A N 1
ATOM 2080 C CA . SER A 1 263 ? 14.737 33.877 30.353 1.00 61.59 334 SER A CA 1
ATOM 2081 C C . SER A 1 263 ? 14.964 34.166 31.835 1.00 58.64 334 SER A C 1
ATOM 2082 O O . SER A 1 263 ? 15.830 34.973 32.188 1.00 59.20 334 SER A O 1
ATOM 2085 N N . ILE A 1 264 ? 14.186 33.509 32.695 1.00 52.36 335 ILE A N 1
ATOM 2086 C CA . ILE A 1 264 ? 14.160 33.794 34.127 1.00 46.74 335 ILE A CA 1
ATOM 2087 C C . ILE A 1 264 ? 14.674 32.580 34.889 1.00 46.93 335 ILE A C 1
ATOM 2088 O O . ILE A 1 264 ? 14.383 31.435 34.523 1.00 44.64 335 ILE A O 1
ATOM 2093 N N . GLU A 1 265 ? 15.447 32.832 35.949 1.00 49.54 336 GLU A N 1
ATOM 2094 C CA . GLU A 1 265 ? 16.122 31.786 36.704 1.00 52.20 336 GLU A CA 1
ATOM 2095 C C . GLU A 1 265 ? 15.794 31.892 38.189 1.00 50.10 336 GLU A C 1
ATOM 2096 O O . GLU A 1 265 ? 15.731 32.991 38.749 1.00 47.47 336 GLU A O 1
ATOM 2102 N N . LEU A 1 266 ? 15.578 30.741 38.819 1.00 46.84 337 LEU A N 1
ATOM 2103 C CA . LEU A 1 266 ? 15.467 30.634 40.267 1.00 42.61 337 LEU A CA 1
ATOM 2104 C C . LEU A 1 266 ? 16.682 29.870 40.773 1.00 42.62 337 LEU A C 1
ATOM 2105 O O . LEU A 1 266 ? 16.865 28.697 40.434 1.00 43.99 337 LEU A O 1
ATOM 2110 N N . ASN A 1 267 ? 17.509 30.536 41.574 1.00 38.94 338 ASN A N 1
ATOM 2111 C CA . ASN A 1 267 ? 18.754 29.972 42.079 1.00 38.93 338 ASN A CA 1
ATOM 2112 C C . ASN A 1 267 ? 18.668 29.864 43.595 1.00 39.15 338 ASN A C 1
ATOM 2113 O O . ASN A 1 267 ? 18.346 30.849 44.270 1.00 41.08 338 ASN A O 1
ATOM 2118 N N . THR A 1 268 ? 18.950 28.672 44.129 1.00 34.59 339 THR A N 1
ATOM 2119 C CA . THR A 1 268 ? 18.890 28.429 45.567 1.00 34.29 339 THR A CA 1
ATOM 2120 C C . THR A 1 268 ? 20.277 28.345 46.196 1.00 34.80 339 THR A C 1
ATOM 2121 O O . THR A 1 268 ? 20.421 27.813 47.302 1.00 34.70 339 THR A O 1
ATOM 2125 N N . GLY A 1 269 ? 21.297 28.862 45.516 1.00 34.78 340 GLY A N 1
ATOM 2126 C CA . GLY A 1 269 ? 22.661 28.736 45.970 1.00 37.95 340 GLY A CA 1
ATOM 2127 C C . GLY A 1 269 ? 23.093 29.839 46.914 1.00 39.93 340 GLY A C 1
ATOM 2128 O O . GLY A 1 269 ? 22.326 30.749 47.243 1.00 42.08 340 GLY A O 1
ATOM 2129 N N . PRO A 1 270 ? 24.351 29.778 47.360 1.00 40.45 341 PRO A N 1
ATOM 2130 C CA . PRO A 1 270 ? 24.817 30.723 48.389 1.00 44.38 341 PRO A CA 1
ATOM 2131 C C . PRO A 1 270 ? 25.034 32.138 47.876 1.00 45.22 341 PRO A C 1
ATOM 2132 O O . PRO A 1 270 ? 25.116 33.066 48.693 1.00 42.88 341 PRO A O 1
ATOM 2136 N N . TYR A 1 271 ? 25.139 32.338 46.564 1.00 42.56 342 TYR A N 1
ATOM 2137 C CA . TYR A 1 271 ? 25.315 33.671 46.002 1.00 47.28 342 TYR A CA 1
ATOM 2138 C C . TYR A 1 271 ? 23.993 34.320 45.626 1.00 47.75 342 TYR A C 1
ATOM 2139 O O . TYR A 1 271 ? 23.991 35.383 44.996 1.00 54.30 342 TYR A O 1
ATOM 2148 N N . SER A 1 272 ? 22.877 33.710 45.998 1.00 41.83 343 SER A N 1
ATOM 2149 C CA . SER A 1 272 ? 21.555 34.245 45.735 1.00 41.69 343 SER A CA 1
ATOM 2150 C C . SER A 1 272 ? 20.824 34.448 47.054 1.00 43.64 343 SER A C 1
ATOM 2151 O O . SER A 1 272 ? 21.244 33.962 48.107 1.00 46.88 343 SER A O 1
ATOM 2154 N N . GLU A 1 273 ? 19.718 35.184 46.984 1.00 41.13 344 GLU A N 1
ATOM 2155 C CA . GLU A 1 273 ? 18.889 35.394 48.159 1.00 46.10 344 GLU A CA 1
ATOM 2156 C C . GLU A 1 273 ? 18.431 34.054 48.720 1.00 42.93 344 GLU A C 1
ATOM 2157 O O . GLU A 1 273 ? 18.050 33.147 47.974 1.00 39.53 344 GLU A O 1
ATOM 2163 N N . ILE A 1 274 ? 18.477 33.932 50.049 1.00 39.68 345 ILE A N 1
ATOM 2164 C CA . ILE A 1 274 ? 18.157 32.666 50.691 1.00 38.60 345 ILE A CA 1
ATOM 2165 C C . ILE A 1 274 ? 16.714 32.278 50.387 1.00 39.29 345 ILE A C 1
ATOM 2166 O O . ILE A 1 274 ? 15.818 33.129 50.311 1.00 39.01 345 ILE A O 1
ATOM 2171 N N . THR A 1 275 ? 16.492 30.983 50.176 1.00 38.04 346 THR A N 1
ATOM 2172 C CA . THR A 1 275 ? 15.165 30.423 49.972 1.00 38.56 346 THR A CA 1
ATOM 2173 C C . THR A 1 275 ? 14.849 29.459 51.108 1.00 36.27 346 THR A C 1
ATOM 2174 O O . THR A 1 275 ? 15.711 29.126 51.926 1.00 36.66 346 THR A O 1
ATOM 2178 N N . HIS A 1 276 ? 13.598 28.991 51.144 1.00 34.72 347 HIS A N 1
ATOM 2179 C CA . HIS A 1 276 ? 13.207 28.033 52.174 1.00 34.58 347 HIS A CA 1
ATOM 2180 C C . HIS A 1 276 ? 13.921 26.695 52.012 1.00 37.27 347 HIS A C 1
ATOM 2181 O O . HIS A 1 276 ? 13.998 25.927 52.976 1.00 35.97 347 HIS A O 1
ATOM 2188 N N . TRP A 1 277 ? 14.448 26.401 50.819 1.00 35.25 348 TRP A N 1
ATOM 2189 C CA . TRP A 1 277 ? 15.275 25.212 50.649 1.00 36.01 348 TRP A CA 1
ATOM 2190 C C . TRP A 1 277 ? 16.650 25.388 51.280 1.00 36.67 348 TRP A C 1
ATOM 2191 O O . TRP A 1 277 ? 17.284 24.397 51.659 1.00 37.73 348 TRP A O 1
ATOM 2202 N N . LYS A 1 278 ? 17.129 26.631 51.381 1.00 35.95 349 LYS A N 1
ATOM 2203 C CA . LYS A 1 278 ? 18.515 26.913 51.742 1.00 40.58 349 LYS A CA 1
ATOM 2204 C C . LYS A 1 278 ? 19.449 26.081 50.871 1.00 39.89 349 LYS A C 1
ATOM 2205 O O . LYS A 1 278 ? 19.245 25.983 49.657 1.00 37.19 349 LYS A O 1
ATOM 2211 N N . GLN A 1 279 ? 20.469 25.476 51.473 1.00 37.90 350 GLN A N 1
ATOM 2212 C CA . GLN A 1 279 ? 21.315 24.506 50.792 1.00 37.24 350 GLN A CA 1
ATOM 2213 C C . GLN A 1 279 ? 21.365 23.232 51.626 1.00 35.06 350 GLN A C 1
ATOM 2214 O O . GLN A 1 279 ? 20.900 23.198 52.768 1.00 40.66 350 GLN A O 1
ATOM 2220 N N . THR A 1 280 ? 21.924 22.171 51.048 1.00 32.01 351 THR A N 1
ATOM 2221 C CA . THR A 1 280 ? 22.013 20.873 51.710 1.00 35.33 351 THR A CA 1
ATOM 2222 C C . THR A 1 280 ? 23.474 20.481 51.877 1.00 33.12 351 THR A C 1
ATOM 2223 O O . THR A 1 280 ? 24.248 20.543 50.918 1.00 32.19 351 THR A O 1
ATOM 2227 N N . LEU A 1 281 ? 23.842 20.067 53.089 1.00 32.50 352 LEU A N 1
ATOM 2228 C CA . LEU A 1 281 ? 25.227 19.789 53.449 1.00 33.99 352 LEU A CA 1
ATOM 2229 C C . LEU A 1 281 ? 25.446 18.291 53.616 1.00 37.34 352 LEU A C 1
ATOM 2230 O O . LEU A 1 281 ? 24.653 17.609 54.275 1.00 36.44 352 LEU A O 1
ATOM 2235 N N . PHE A 1 282 ? 26.535 17.793 53.032 1.00 36.19 353 PHE A N 1
ATOM 2236 C CA . PHE A 1 282 ? 26.928 16.389 53.099 1.00 32.55 353 PHE A CA 1
ATOM 2237 C C . PHE A 1 282 ? 28.323 16.331 53.705 1.00 36.75 353 PHE A C 1
ATOM 2238 O O . PHE A 1 282 ? 29.305 16.685 53.044 1.00 37.00 353 PHE A O 1
ATOM 2246 N N . MET A 1 283 ? 28.412 15.899 54.961 1.00 34.46 354 MET A N 1
ATOM 2247 C CA . MET A 1 283 ? 29.674 15.898 55.690 1.00 36.68 354 MET A CA 1
ATOM 2248 C C . MET A 1 283 ? 30.464 14.625 55.419 1.00 35.80 354 MET A C 1
ATOM 2249 O O . MET A 1 283 ? 29.901 13.526 55.379 1.00 36.24 354 MET A O 1
ATOM 2254 N N . LEU A 1 284 ? 31.774 14.785 55.240 1.00 33.33 355 LEU A N 1
ATOM 2255 C CA . LEU A 1 284 ? 32.689 13.656 55.226 1.00 39.94 355 LEU A CA 1
ATOM 2256 C C . LEU A 1 284 ? 32.787 13.040 56.619 1.00 42.14 355 LEU A C 1
ATOM 2257 O O . LEU A 1 284 ? 32.459 13.670 57.628 1.00 41.78 355 LEU A O 1
ATOM 2262 N N . ASP A 1 285 ? 33.249 11.788 56.667 1.00 46.93 356 ASP A N 1
ATOM 2263 C CA . ASP A 1 285 ? 33.510 11.162 57.960 1.00 52.73 356 ASP A CA 1
ATOM 2264 C C . ASP A 1 285 ? 34.589 11.919 58.723 1.00 53.17 356 ASP A C 1
ATOM 2265 O O . ASP A 1 285 ? 34.447 12.178 59.923 1.00 56.69 356 ASP A O 1
ATOM 2270 N N . ALA A 1 286 ? 35.670 12.295 58.040 1.00 50.28 357 ALA A N 1
ATOM 2271 C CA . ALA A 1 286 ? 36.752 13.024 58.673 1.00 52.74 357 ALA A CA 1
ATOM 2272 C C . ALA A 1 286 ? 37.207 14.135 57.733 1.00 52.71 357 ALA A C 1
ATOM 2273 O O . ALA A 1 286 ? 37.389 13.889 56.527 1.00 55.76 357 ALA A O 1
ATOM 2275 N N . PRO A 1 287 ? 37.394 15.349 58.238 1.00 52.46 358 PRO A N 1
ATOM 2276 C CA . PRO A 1 287 ? 37.864 16.441 57.381 1.00 50.02 358 PRO A CA 1
ATOM 2277 C C . PRO A 1 287 ? 39.315 16.237 56.972 1.00 49.15 358 PRO A C 1
ATOM 2278 O O . PRO A 1 287 ? 40.093 15.550 57.638 1.00 47.88 358 PRO A O 1
ATOM 2282 N N . VAL A 1 288 ? 39.672 16.845 55.843 1.00 47.58 359 VAL A N 1
ATOM 2283 C CA . VAL A 1 288 ? 41.042 16.841 55.346 1.00 53.40 359 VAL A CA 1
ATOM 2284 C C . VAL A 1 288 ? 41.420 18.264 54.959 1.00 49.57 359 VAL A C 1
ATOM 2285 O O . VAL A 1 288 ? 40.622 18.987 54.352 1.00 47.39 359 VAL A O 1
ATOM 2289 N N . SER A 1 289 ? 42.629 18.672 55.325 1.00 50.07 360 SER A N 1
ATOM 2290 C CA . SER A 1 289 ? 43.120 19.985 54.937 1.00 53.61 360 SER A CA 1
ATOM 2291 C C . SER A 1 289 ? 43.547 19.967 53.476 1.00 51.03 360 SER A C 1
ATOM 2292 O O . SER A 1 289 ? 44.095 18.975 52.987 1.00 49.77 360 SER A O 1
ATOM 2295 N N . VAL A 1 290 ? 43.276 21.065 52.774 1.00 52.59 361 VAL A N 1
ATOM 2296 C CA . VAL A 1 29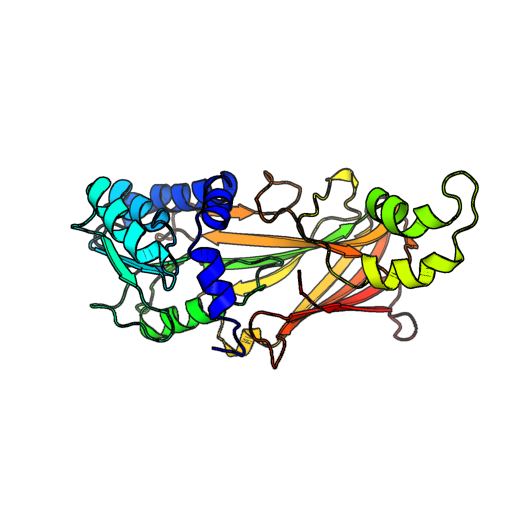0 ? 43.624 21.200 51.365 1.00 56.14 361 VAL A CA 1
ATOM 2297 C C . VAL A 1 290 ? 44.259 22.565 51.136 1.00 60.40 361 VAL A C 1
ATOM 2298 O O . VAL A 1 290 ? 44.006 23.521 51.876 1.00 57.47 361 VAL A O 1
ATOM 2302 N N . GLU A 1 291 ? 45.090 22.650 50.099 1.00 66.49 362 GLU A N 1
ATOM 2303 C CA . GLU A 1 291 ? 45.746 23.891 49.714 1.00 73.10 362 GLU A CA 1
ATOM 2304 C C . GLU A 1 291 ? 45.307 24.308 48.318 1.00 70.90 362 GLU A C 1
ATOM 2305 O O . GLU A 1 291 ? 44.783 23.505 47.540 1.00 68.02 362 GLU A O 1
ATOM 2311 N N . GLU A 1 292 ? 45.530 25.585 48.013 1.00 70.51 363 GLU A N 1
ATOM 2312 C CA . GLU A 1 292 ? 45.240 26.106 46.685 1.00 70.81 363 GLU A CA 1
ATOM 2313 C C . GLU A 1 292 ? 45.979 25.289 45.632 1.00 64.79 363 GLU A C 1
ATOM 2314 O O . GLU A 1 292 ? 47.169 24.996 45.777 1.00 59.51 363 GLU A O 1
ATOM 2320 N N . GLY A 1 293 ? 45.258 24.895 44.584 1.00 65.72 364 GLY A N 1
ATOM 2321 C CA . GLY A 1 293 ? 45.798 24.068 43.532 1.00 63.65 364 GLY A CA 1
ATOM 2322 C C . GLY A 1 293 ? 45.440 22.599 43.633 1.00 61.48 364 GLY A C 1
ATOM 2323 O O . GLY A 1 293 ? 45.605 21.871 42.648 1.00 61.93 364 GLY A O 1
ATOM 2324 N N . ASP A 1 294 ? 44.964 22.144 44.792 1.00 59.23 365 ASP A N 1
ATOM 2325 C CA . ASP A 1 294 ? 44.546 20.754 44.932 1.00 58.55 365 ASP A CA 1
ATOM 2326 C C . ASP A 1 294 ? 43.336 20.467 44.048 1.00 51.41 365 ASP A C 1
ATOM 2327 O O . ASP A 1 294 ? 42.468 21.324 43.855 1.00 48.57 365 ASP A O 1
ATOM 2332 N N . ILE A 1 295 ? 43.280 19.251 43.512 1.00 52.57 366 ILE A N 1
ATOM 2333 C CA . ILE A 1 295 ? 42.207 18.831 42.617 1.00 57.54 366 ILE A CA 1
ATOM 2334 C C . ILE A 1 295 ? 41.339 17.813 43.346 1.00 55.09 366 ILE A C 1
ATOM 2335 O O . ILE A 1 295 ? 41.829 16.763 43.781 1.00 53.92 366 ILE A O 1
ATOM 2340 N N . ILE A 1 296 ? 40.052 18.123 43.474 1.00 52.46 367 ILE A N 1
ATOM 2341 C CA . ILE A 1 296 ? 39.060 17.217 44.042 1.00 48.91 367 ILE A CA 1
ATOM 2342 C C . ILE A 1 296 ? 38.141 16.800 42.902 1.00 45.25 367 ILE A C 1
ATOM 2343 O O . ILE A 1 296 ? 37.337 17.603 42.413 1.00 43.84 367 ILE A O 1
ATOM 2348 N N . ALA A 1 297 ? 38.269 15.552 42.463 1.00 43.71 368 ALA A N 1
ATOM 2349 C CA . ALA A 1 297 ? 37.543 15.062 41.304 1.00 44.62 368 ALA A CA 1
ATOM 2350 C C . ALA A 1 297 ? 36.829 13.768 41.656 1.00 48.30 368 ALA A C 1
ATOM 2351 O O . ALA A 1 297 ? 37.276 13.002 42.515 1.00 48.29 368 ALA A O 1
ATOM 2353 N N . GLY A 1 298 ? 35.722 13.529 40.974 1.00 45.07 369 GLY A N 1
ATOM 2354 C CA . GLY A 1 298 ? 34.914 12.353 41.247 1.00 43.49 369 GLY A CA 1
ATOM 2355 C C . GLY A 1 298 ? 33.541 12.504 40.619 1.00 43.70 369 GLY A C 1
ATOM 2356 O O . GLY A 1 298 ? 33.392 13.116 39.562 1.00 43.53 369 GLY A O 1
ATOM 2357 N N . SER A 1 299 ? 32.544 11.943 41.301 1.00 42.21 370 SER A N 1
ATOM 2358 C CA . SER A 1 299 ? 31.201 11.913 40.748 1.00 42.59 370 SER A CA 1
ATOM 2359 C C . SER A 1 299 ? 30.177 11.906 41.872 1.00 42.87 370 SER A C 1
ATOM 2360 O O . SER A 1 299 ? 30.487 11.606 43.030 1.00 38.95 370 SER A O 1
ATOM 2363 N N . ILE A 1 300 ? 28.946 12.251 41.510 1.00 41.10 371 ILE A N 1
ATOM 2364 C CA . ILE A 1 300 ? 27.808 12.209 42.417 1.00 38.08 371 ILE A CA 1
ATOM 2365 C C . ILE A 1 300 ? 26.703 11.416 41.736 1.00 38.64 371 ILE A C 1
ATOM 2366 O O . ILE A 1 300 ? 26.486 11.545 40.526 1.00 39.89 371 ILE A O 1
ATOM 2371 N N . ARG A 1 301 ? 26.029 10.564 42.501 1.00 38.30 372 ARG A N 1
ATOM 2372 C CA . ARG A 1 301 ? 24.980 9.713 41.961 1.00 37.47 372 ARG A CA 1
ATOM 2373 C C . ARG A 1 301 ? 23.736 9.837 42.824 1.00 33.62 372 ARG A C 1
ATOM 2374 O O . ARG A 1 301 ? 23.806 9.671 44.046 1.00 34.17 372 ARG A O 1
ATOM 2382 N N . LEU A 1 302 ? 22.609 10.137 42.187 1.00 32.20 373 LEU A N 1
ATOM 2383 C CA . LEU A 1 302 ? 21.306 10.202 42.847 1.00 31.60 373 LEU A CA 1
ATOM 2384 C C . LEU A 1 302 ? 20.552 8.931 42.471 1.00 34.33 373 LEU A C 1
ATOM 2385 O O . LEU A 1 302 ? 20.050 8.801 41.349 1.00 31.18 373 LEU A O 1
ATOM 2390 N N . GLN A 1 303 ? 20.479 7.990 43.410 1.00 27.98 374 GLN A N 1
ATOM 2391 C CA . GLN A 1 303 ? 19.899 6.674 43.164 1.00 32.90 374 GLN A CA 1
ATOM 2392 C C . GLN A 1 303 ? 18.558 6.576 43.878 1.00 31.57 374 GLN A C 1
ATOM 2393 O O . GLN A 1 303 ? 18.501 6.576 45.114 1.00 32.02 374 GLN A O 1
ATOM 2399 N N . ARG A 1 304 ? 17.489 6.473 43.102 1.00 29.23 375 ARG A N 1
ATOM 2400 C CA . ARG A 1 304 ? 16.155 6.431 43.675 1.00 31.15 375 ARG A CA 1
ATOM 2401 C C . ARG A 1 304 ? 15.987 5.189 44.544 1.00 32.33 375 ARG A C 1
ATOM 2402 O O . ARG A 1 304 ? 16.493 4.113 44.219 1.00 32.00 375 ARG A O 1
ATOM 2410 N N . ASN A 1 305 ? 15.311 5.346 45.672 1.00 23.45 376 ASN A N 1
ATOM 2411 C CA . ASN A 1 305 ? 15.044 4.197 46.530 1.00 28.72 376 ASN A CA 1
ATOM 2412 C C . ASN A 1 305 ? 14.044 3.284 45.828 1.00 35.33 376 ASN A C 1
ATOM 2413 O O . ASN A 1 305 ? 12.978 3.750 45.407 1.00 32.31 376 ASN A O 1
ATOM 2418 N N . PRO A 1 306 ? 14.352 1.996 45.661 1.00 37.59 377 PRO A N 1
ATOM 2419 C CA . PRO A 1 306 ? 13.444 1.122 44.901 1.00 37.85 377 PRO A CA 1
ATOM 2420 C C . PRO A 1 306 ? 12.144 0.808 45.621 1.00 35.65 377 PRO A C 1
ATOM 2421 O O . PRO A 1 306 ? 11.184 0.389 44.968 1.00 37.83 377 PRO A O 1
ATOM 2425 N N . ILE A 1 307 ? 12.074 1.012 46.931 1.00 34.06 378 ILE A N 1
ATOM 2426 C CA . ILE A 1 307 ? 10.905 0.625 47.711 1.00 38.53 378 ILE A CA 1
ATOM 2427 C C . ILE A 1 307 ? 10.096 1.857 48.093 1.00 40.31 378 ILE A C 1
ATOM 2428 O O . ILE A 1 307 ? 8.894 1.938 47.812 1.00 38.75 378 ILE A O 1
ATOM 2433 N N . TRP A 1 308 ? 10.751 2.814 48.746 1.00 36.86 379 TRP A N 1
ATOM 2434 C CA . TRP A 1 308 ? 10.119 4.061 49.168 1.00 30.28 379 TRP A CA 1
ATOM 2435 C C . TRP A 1 308 ? 10.385 5.101 48.086 1.00 30.22 379 TRP A C 1
ATOM 2436 O O . TRP A 1 308 ? 11.467 5.694 48.022 1.00 27.74 379 TRP A O 1
ATOM 2447 N N . ARG A 1 309 ? 9.385 5.326 47.235 1.00 25.58 380 ARG A N 1
ATOM 2448 C CA . ARG A 1 309 ? 9.581 6.003 45.963 1.00 29.43 380 ARG A CA 1
ATOM 2449 C C . ARG A 1 309 ? 9.718 7.516 46.085 1.00 29.67 380 ARG A C 1
ATOM 2450 O O . ARG A 1 309 ? 10.030 8.170 45.085 1.00 26.66 380 ARG A O 1
ATOM 2458 N N . ARG A 1 310 ? 9.507 8.091 47.263 1.00 31.09 381 ARG A N 1
ATOM 2459 C CA . ARG A 1 310 ? 9.796 9.506 47.439 1.00 37.14 381 ARG A CA 1
ATOM 2460 C C . ARG A 1 310 ? 11.204 9.750 47.963 1.00 35.44 381 ARG A C 1
ATOM 2461 O O . ARG A 1 310 ? 11.601 10.907 48.123 1.00 32.67 381 ARG A O 1
ATOM 2469 N N . HIS A 1 311 ? 11.976 8.695 48.194 1.00 29.45 382 HIS A N 1
ATOM 2470 C CA . HIS A 1 311 ? 13.298 8.811 48.782 1.00 26.50 382 HIS A CA 1
ATOM 2471 C C . HIS A 1 311 ? 14.368 8.363 47.795 1.00 27.09 382 HIS A C 1
ATOM 2472 O O . HIS A 1 311 ? 14.094 7.736 46.764 1.00 25.43 382 HIS A O 1
ATOM 2479 N N . LEU A 1 312 ? 15.606 8.705 48.132 1.00 24.51 383 LEU A N 1
ATOM 2480 C CA . LEU A 1 312 ? 16.762 8.360 47.320 1.00 23.49 383 LEU A CA 1
ATOM 2481 C C . LEU A 1 312 ? 17.980 8.324 48.227 1.00 28.22 383 LEU A C 1
ATOM 2482 O O . LEU A 1 312 ? 17.921 8.702 49.400 1.00 29.35 383 LEU A O 1
ATOM 2487 N N . SER A 1 313 ? 19.090 7.866 47.663 1.00 30.48 384 SER A N 1
ATOM 2488 C CA . SER A 1 313 ? 20.394 7.948 48.300 1.00 31.69 384 SER A CA 1
ATOM 2489 C C . SER A 1 313 ? 21.316 8.747 47.396 1.00 30.93 384 SER A C 1
ATOM 2490 O O . SER A 1 313 ? 21.214 8.667 46.168 1.00 32.29 384 SER A O 1
ATOM 2493 N N . ILE A 1 314 ? 22.198 9.537 48.000 1.00 30.07 385 ILE A N 1
ATOM 2494 C CA . ILE A 1 314 ? 23.168 10.334 47.261 1.00 31.32 385 ILE A CA 1
ATOM 2495 C C . ILE A 1 314 ? 24.558 9.817 47.596 1.00 35.96 385 ILE A C 1
ATOM 2496 O O . ILE A 1 314 ? 24.971 9.830 48.764 1.00 33.82 385 ILE A O 1
ATOM 2501 N N . THR A 1 315 ? 25.278 9.358 46.574 1.00 32.60 386 THR A N 1
ATOM 2502 C CA . THR A 1 315 ? 26.603 8.779 46.743 1.00 37.62 386 THR A CA 1
ATOM 2503 C C . THR A 1 315 ? 27.644 9.703 46.125 1.00 40.65 386 THR A C 1
ATOM 2504 O O . THR A 1 315 ? 27.570 10.024 44.933 1.00 37.88 386 THR A O 1
ATOM 2508 N N . PHE A 1 316 ? 28.601 10.131 46.941 1.00 40.31 387 PHE A N 1
ATOM 2509 C CA . PHE A 1 316 ? 29.758 10.878 46.478 1.00 39.67 387 PHE A CA 1
ATOM 2510 C C . PHE A 1 316 ? 30.946 9.940 46.331 1.00 39.59 387 PHE A C 1
ATOM 2511 O O . PHE A 1 316 ? 31.193 9.088 47.188 1.00 38.25 387 PHE A O 1
ATOM 2519 N N . LEU A 1 317 ? 31.674 10.104 45.236 1.00 42.81 388 LEU A N 1
ATOM 2520 C CA . LEU A 1 317 ? 32.969 9.473 45.033 1.00 43.96 388 LEU A CA 1
ATOM 2521 C C . LEU A 1 317 ? 33.961 10.585 44.728 1.00 40.45 388 LEU A C 1
ATOM 2522 O O . LEU A 1 317 ? 33.666 11.473 43.924 1.00 41.80 388 LEU A O 1
ATOM 2527 N N . TRP A 1 318 ? 35.112 10.574 45.397 1.00 44.77 389 TRP A N 1
ATOM 2528 C CA . TRP A 1 318 ? 36.045 11.675 45.201 1.00 47.87 389 TRP A CA 1
ATOM 2529 C C . TRP A 1 318 ? 37.476 11.209 45.419 1.00 47.55 389 TRP A C 1
ATOM 2530 O O . TRP A 1 318 ? 37.738 10.192 46.070 1.00 42.34 389 TRP A O 1
ATOM 2541 N N . ASN A 1 319 ? 38.401 11.985 44.856 1.00 49.53 390 ASN A N 1
ATOM 2542 C CA . ASN A 1 319 ? 39.827 11.705 44.907 1.00 50.57 390 ASN A CA 1
ATOM 2543 C C . ASN A 1 319 ? 40.562 13.035 44.941 1.00 48.38 390 ASN A C 1
ATOM 2544 O O . ASN A 1 319 ? 40.179 13.976 44.242 1.00 48.12 390 ASN A O 1
ATOM 2549 N N . ILE A 1 320 ? 41.607 13.114 45.759 1.00 53.08 391 ILE A N 1
ATOM 2550 C CA . ILE A 1 320 ? 42.339 14.358 45.979 1.00 57.66 391 ILE A CA 1
ATOM 2551 C C . ILE A 1 320 ? 43.738 14.203 45.400 1.00 58.22 391 ILE A C 1
ATOM 2552 O O . ILE A 1 320 ? 44.529 13.380 45.880 1.00 55.89 391 ILE A O 1
ATOM 2557 N N . ASN A 1 321 ? 44.040 14.998 44.370 1.00 59.43 392 ASN A N 1
ATOM 2558 C CA . ASN A 1 321 ? 45.358 15.011 43.734 1.00 60.18 392 ASN A CA 1
ATOM 2559 C C . ASN A 1 321 ? 45.805 13.605 43.348 1.00 63.87 392 ASN A C 1
ATOM 2560 O O . ASN A 1 321 ? 46.965 13.227 43.527 1.00 65.69 392 ASN A O 1
ATOM 2565 N N . SER A 1 322 ? 44.878 12.812 42.819 1.00 64.25 393 SER A N 1
ATOM 2566 C CA . SER A 1 322 ? 45.217 11.433 42.506 1.00 63.07 393 SER A CA 1
ATOM 2567 C C . SER A 1 322 ? 44.252 10.886 41.469 1.00 68.31 393 SER A C 1
ATOM 2568 O O . SER A 1 322 ? 43.119 11.353 41.337 1.00 69.34 393 SER A O 1
ATOM 2571 N N . THR A 1 323 ? 44.727 9.872 40.742 1.00 71.40 394 THR A N 1
ATOM 2572 C CA . THR A 1 323 ? 43.943 9.183 39.729 1.00 74.22 394 THR A CA 1
ATOM 2573 C C . THR A 1 323 ? 43.735 7.706 40.039 1.00 76.12 394 THR A C 1
ATOM 2574 O O . THR A 1 323 ? 42.736 7.129 39.583 1.00 77.92 394 THR A O 1
ATOM 2578 N N . GLU A 1 324 ? 44.599 7.103 40.858 1.00 78.46 395 GLU A N 1
ATOM 2579 C CA . GLU A 1 324 ? 44.497 5.694 41.206 1.00 81.53 395 GLU A CA 1
ATOM 2580 C C . GLU A 1 324 ? 43.139 5.379 41.836 1.00 80.92 395 GLU A C 1
ATOM 2581 O O . GLU A 1 324 ? 42.328 6.261 42.130 1.00 83.91 395 GLU A O 1
ATOM 2587 N N . VAL A 1 325 ? 42.905 4.087 42.047 1.00 78.16 396 VAL A N 1
ATOM 2588 C CA . VAL A 1 325 ? 41.634 3.622 42.582 1.00 76.55 396 VAL A CA 1
ATOM 2589 C C . VAL A 1 325 ? 41.730 3.234 44.056 1.00 79.33 396 VAL A C 1
ATOM 2590 O O . VAL A 1 325 ? 40.753 3.428 44.798 1.00 81.49 396 VAL A O 1
ATOM 2594 N N . SER A 1 326 ? 42.887 2.754 44.519 1.00 79.85 397 SER A N 1
ATOM 2595 C CA . SER A 1 326 ? 43.089 2.493 45.940 1.00 79.94 397 SER A CA 1
ATOM 2596 C C . SER A 1 326 ? 43.041 3.760 46.787 1.00 78.24 397 SER A C 1
ATOM 2597 O O . SER A 1 326 ? 42.969 3.654 48.015 1.00 78.84 397 SER A O 1
ATOM 2600 N N . THR A 1 327 ? 43.094 4.945 46.177 1.00 75.84 398 THR A N 1
ATOM 2601 C CA . THR A 1 327 ? 42.995 6.203 46.906 1.00 72.11 398 THR A CA 1
ATOM 2602 C C . THR A 1 327 ? 41.580 6.769 46.925 1.00 65.24 398 THR A C 1
ATOM 2603 O O . THR A 1 327 ? 41.334 7.766 47.613 1.00 59.52 398 THR A O 1
ATOM 2607 N N . VAL A 1 328 ? 40.647 6.144 46.203 1.00 59.08 399 VAL A N 1
ATOM 2608 C CA . VAL A 1 328 ? 39.302 6.687 46.061 1.00 56.20 399 VAL A CA 1
ATOM 2609 C C . VAL A 1 328 ? 38.508 6.465 47.341 1.00 54.42 399 VAL A C 1
ATOM 2610 O O . VAL A 1 328 ? 38.532 5.376 47.929 1.00 55.69 399 VAL A O 1
ATOM 2614 N N . LYS A 1 329 ? 37.799 7.502 47.778 1.00 54.44 400 LYS A N 1
ATOM 2615 C CA . LYS A 1 329 ? 36.874 7.417 48.897 1.00 51.15 400 LYS A CA 1
ATOM 2616 C C . LYS A 1 329 ? 35.442 7.551 48.395 1.00 49.47 400 LYS A C 1
ATOM 2617 O O . LYS A 1 329 ? 35.186 8.159 47.351 1.00 49.05 400 LYS A O 1
ATOM 2623 N N . THR A 1 330 ? 34.508 6.980 49.151 1.00 47.48 401 THR A N 1
ATOM 2624 C CA . THR A 1 330 ? 33.100 7.024 48.790 1.00 46.80 401 THR A CA 1
ATOM 2625 C C . THR A 1 330 ? 32.255 7.110 50.053 1.00 45.33 401 THR A C 1
ATOM 2626 O O . THR A 1 330 ? 32.612 6.543 51.090 1.00 43.36 401 THR A O 1
ATOM 2630 N N . LYS A 1 331 ? 31.148 7.845 49.968 1.00 41.38 402 LYS A N 1
ATOM 2631 C CA . LYS A 1 331 ? 30.189 7.904 51.064 1.00 39.08 402 LYS A CA 1
ATOM 2632 C C . LYS A 1 331 ? 28.787 8.026 50.483 1.00 36.46 402 LYS A C 1
ATOM 2633 O O . LYS A 1 331 ? 28.549 8.845 49.589 1.00 34.84 402 LYS A O 1
ATOM 2639 N N . CYS A 1 332 ? 27.875 7.205 50.991 1.00 37.51 403 CYS A N 1
ATOM 2640 C CA . CYS A 1 332 ? 26.493 7.154 50.530 1.00 38.57 403 CYS A CA 1
ATOM 2641 C C . CYS A 1 332 ? 25.591 7.716 51.623 1.00 37.68 403 CYS A C 1
ATOM 2642 O O . CYS A 1 332 ? 25.618 7.233 52.759 1.00 37.97 403 CYS A O 1
ATOM 2645 N N . PHE A 1 333 ? 24.806 8.740 51.280 1.00 34.52 404 PHE A N 1
ATOM 2646 C CA . PHE A 1 333 ? 23.919 9.421 52.223 1.00 32.99 404 PHE A CA 1
ATOM 2647 C C . PHE A 1 333 ? 22.474 9.078 51.908 1.00 35.62 404 PHE A C 1
ATOM 2648 O O . PHE A 1 333 ? 21.987 9.463 50.833 1.00 35.12 404 PHE A O 1
ATOM 2656 N N . PRO A 1 334 ? 21.738 8.409 52.795 1.00 36.48 405 PRO A N 1
ATOM 2657 C CA . PRO A 1 334 ? 20.302 8.213 52.553 1.00 34.48 405 PRO A CA 1
ATOM 2658 C C . PRO A 1 334 ? 19.557 9.528 52.730 1.00 33.14 405 PRO A C 1
ATOM 2659 O O . PRO A 1 334 ? 19.769 10.249 53.708 1.00 33.36 405 PRO A O 1
ATOM 2663 N N . MET A 1 335 ? 18.687 9.845 51.773 1.00 30.87 406 MET A N 1
ATOM 2664 C CA . MET A 1 335 ? 17.950 11.109 51.809 1.00 37.71 406 MET A CA 1
ATOM 2665 C C . MET A 1 335 ? 16.650 10.879 52.566 1.00 44.68 406 MET A C 1
ATOM 2666 O O . MET A 1 335 ? 15.615 10.527 51.993 1.00 40.65 406 MET A O 1
ATOM 2671 N N . TRP A 1 336 ? 16.727 11.053 53.881 1.00 48.78 407 TRP A N 1
ATOM 2672 C CA . TRP A 1 336 ? 15.580 11.078 54.771 1.00 53.10 407 TRP A CA 1
ATOM 2673 C C . TRP A 1 336 ? 15.752 12.262 55.711 1.00 56.78 407 TRP A C 1
ATOM 2674 O O . TRP A 1 336 ? 16.878 12.643 56.045 1.00 50.03 407 TRP A O 1
ATOM 2685 N N . ARG A 1 337 ? 14.632 12.850 56.121 1.00 66.69 408 ARG A N 1
ATOM 2686 C CA . ARG A 1 337 ? 14.662 13.989 57.038 1.00 72.80 408 ARG A CA 1
ATOM 2687 C C . ARG A 1 337 ? 14.932 13.547 58.474 1.00 77.43 408 ARG A C 1
ATOM 2688 O O . ARG A 1 337 ? 15.321 14.355 59.319 1.00 79.10 408 ARG A O 1
#

Sequence (337 aa):
GDAWQDDEYFGNYGTLRLHLEMLSDKPRTETYRQVILSNSAALREKVVLDLGCGTGVISLFCALLAKPAGVYAVEASSMAEHTEELVKQNGCDGVVTVFQERAENLTLPTKVDVLVSEWMGNCLLFEYMLESVLLARDRWLKKGGMMWPSSACLTIVPCQAFSDYRQKVEFWENPYGLNFSYLQSLAQKEFLSKPKFSHHLQPEDCLSTPADVITLDMVTIQVSDLERLKGEFTFTVEKSGMFHGFTVWFSAHFQCLEEDGPSIELNTGPYSEITHWKQTLFMLDAPVSVEEGDIIAGSIRLQRNPIWRRHLSITFLWNINSTEVSTVKTKCFPMWR

Solvent-accessible surface area: 15872 Å² total; per-residue (Å²): 57,125,41,41,50,20,136,108,23,47,43,55,51,18,71,126,153,32,13,121,77,29,71,68,7,142,27,9,18,72,16,2,84,71,1,0,69,44,4,35,88,22,1,144,119,79,28,1,0,0,4,30,5,8,18,0,26,9,0,23,33,1,14,98,46,5,124,12,54,10,0,20,0,2,12,31,3,66,5,1,124,103,0,108,80,69,2,123,134,68,65,6,90,80,51,5,65,27,30,105,56,81,14,61,110,16,104,10,94,68,95,0,22,1,1,1,0,21,9,9,10,12,3,1,2,10,47,2,33,1,27,15,1,0,69,1,15,82,133,15,20,94,211,85,17,24,3,3,1,15,32,0,6,0,7,0,0,0,0,24,5,73,63,8,24,136,124,65,2,75,98,58,84,105,13,211,70,96,119,85,45,199,58,39,67,108,4,56,133,86,74,1,38,105,13,74,28,58,14,86,2,75,59,107,34,9,1,9,84,28,35,93,17,10,98,4,74,0,86,86,12,82,37,86,65,0,63,146,18,115,4,130,12,95,4,69,0,98,87,73,20,52,0,4,0,1,0,0,12,3,6,0,56,1,100,11,48,89,170,130,26,77,83,29,86,4,45,2,2,19,140,44,117,72,7,45,13,73,3,3,1,0,8,7,83,57,33,53,83,4,114,128,43,23,65,0,33,14,12,0,76,0,52,3,34,103,108,95,44,13,17,1,29,0,21,1,72,13,13,51,90,50,134,122,123,114,53,46,124,93,25,72,2,60,0,98,211

GO terms:
  GO:0140374 antiviral innate immune response (P, IMP)
  GO:0042802 identical protein binding (F, IPI)

Secondary structure (DSSP, 8-state):
-TTTTHHHHHHHTTSHHHHHHHHH-HHHHHHHHHHHHHTTGGGTT-EEEEET-TTTHHHHHHHHHS--SEEEEE--STHHHHHHHHHHHTT-TTTEEEE-S-GGG---SS-EEEEEE---BTTBTTT-HHHHHHHHHHHHEEEEEEEES-EEEEEEEEE--HHHHHHHTGGGG-GGG---GGGHHHHHHHHHSS-EEEE---GGGBSS--EEEEEEETTT--GGGGSEEEEEEEEE--S-EEEEEEEEEEEEEE--SSTTS--EEEE-STTS---TT-EEEEEEEEEEEE-TT-EEEEEEEEEE-SSSTT-EEEEEEEEES---STT-EEEEEEE--

Nearest PDB structures (foldseek):
  5fub-assembly1_A-2  TM=1.003E+00  e=2.147E-81  Danio rerio
  5g02-assembly1_A  TM=1.000E+00  e=6.571E-77  Danio rerio
  8pjd-assembly1_A  TM=9.718E-01  e=1.121E-59  Mus musculus
  5ful-assembly1_A  TM=9.740E-01  e=3.949E-59  Mus musculus
  4c06-assembly1_A-2  TM=9.106E-01  e=9.752E-40  Mus musculus

Foldseek 3Di:
DVLLVCVVVLVVLQDCVVVCQQVVFCLNLVLLLVLCLQQQAVQAQFEEEEAACRLVSSVCSNVPNHHYQAYEAEHQHPSLVNSCVVCVVSPNNVHYDYHNDQLQPDDDPAAGQEYAYDQADAQRQFSNCVQSSLSNCVVRHDVLGFYVLQKKFKKKFFWDDVVLCCVQAVVQCQPPHDGRNVCNVVSLVPRQQAKDWPDAGAPVGGQFDMDTFFMGRSVPDDPVCQQKTKGKDKTFGAAWDKGFFMKMDMKTKHDHSDPPGDIGMRGCANVDDHGSRNIMTHGDSDIDTDHGGKMKIWMKMWHADPRNRSWTKIKTWIAINDDDDVRIDMGIHTHDD

B-factor: mean 45.6, std 13.09, range [18.84, 111.8]